Protein AF-A0A162U4W1-F1 (afdb_monomer)

Organism: Phycomyces blakesleeanus (strain ATCC 8743b / DSM 1359 / FGSC 10004 / NBRC 33097 / NRRL 1555) (NCBI:txid763407)

InterPro domains:
  IPR000286 Histone deacetylase HDAC [PR01270] (54-77)
  IPR000286 Histone deacetylase HDAC [PR01270] (127-137)
  IPR023696 Ureohydrolase domain superfamily [SSF52768] (9-227)
  IPR023801 Histone deacetylase domain [PF00850] (10-94)
  IPR023801 Histone deacetylase domain [PF00850] (95-190)
  IPR037138 Histone deacetylase domain superfamily [G3DSA:3.40.800.20] (1-95)
  IPR037138 Histone deacetylase domain superfamily [G3DSA:3.40.800.20] (96-230)

Structure (mmCIF, N/CA/C/O backbone):
data_AF-A0A162U4W1-F1
#
_entry.id   AF-A0A162U4W1-F1
#
loop_
_atom_site.group_PDB
_atom_site.id
_atom_site.type_symbol
_atom_site.label_atom_id
_atom_site.label_alt_id
_atom_site.label_comp_id
_atom_site.label_asym_id
_atom_site.label_entity_id
_atom_site.label_seq_id
_atom_site.pdbx_PDB_ins_code
_atom_site.Cartn_x
_atom_site.Cartn_y
_atom_site.Cartn_z
_atom_site.occupancy
_atom_site.B_iso_or_equiv
_atom_site.auth_seq_id
_atom_site.auth_comp_id
_atom_site.auth_asym_id
_atom_site.auth_atom_id
_atom_site.pdbx_PDB_model_num
ATOM 1 N N . MET A 1 1 ? 2.202 6.451 -32.299 1.00 73.25 1 MET A N 1
ATOM 2 C CA . MET A 1 1 ? 3.476 7.184 -32.136 1.00 73.25 1 MET A CA 1
ATOM 3 C C . MET A 1 1 ? 4.573 6.423 -32.852 1.00 73.25 1 MET A C 1
ATOM 5 O O . MET A 1 1 ? 4.525 5.197 -32.873 1.00 73.25 1 MET A O 1
ATOM 9 N N . THR A 1 2 ? 5.514 7.120 -33.480 1.00 84.50 2 THR A N 1
ATOM 10 C CA . THR A 1 2 ? 6.717 6.493 -34.042 1.00 84.50 2 THR A CA 1
ATOM 11 C C . THR A 1 2 ? 7.712 6.172 -32.924 1.00 84.50 2 THR A C 1
ATOM 13 O O . THR A 1 2 ? 7.628 6.734 -31.834 1.00 84.50 2 THR A O 1
ATOM 16 N N . ARG A 1 3 ? 8.680 5.284 -33.184 1.00 83.44 3 ARG A N 1
ATOM 17 C CA . ARG A 1 3 ? 9.732 4.949 -32.208 1.00 83.44 3 ARG A CA 1
ATOM 18 C C . ARG A 1 3 ? 10.519 6.181 -31.749 1.00 83.44 3 ARG A C 1
ATOM 20 O O . ARG A 1 3 ? 10.771 6.311 -30.562 1.00 83.44 3 ARG A O 1
ATOM 27 N N . ASN A 1 4 ? 10.871 7.081 -32.668 1.00 84.12 4 ASN A N 1
ATOM 28 C CA . ASN A 1 4 ? 11.640 8.281 -32.327 1.00 84.12 4 ASN A CA 1
ATOM 29 C C . ASN A 1 4 ? 10.849 9.214 -31.406 1.00 84.12 4 ASN A C 1
ATOM 31 O O . ASN A 1 4 ? 11.398 9.686 -30.425 1.00 84.12 4 ASN A O 1
ATOM 35 N N . GLN A 1 5 ? 9.543 9.377 -31.648 1.00 83.88 5 GLN A N 1
ATOM 36 C CA . GLN A 1 5 ? 8.683 10.160 -30.756 1.00 83.88 5 GLN A CA 1
ATOM 37 C C . GLN A 1 5 ? 8.644 9.585 -29.335 1.00 83.88 5 GLN A C 1
ATOM 39 O O . GLN A 1 5 ? 8.638 10.344 -28.376 1.00 83.88 5 GLN A O 1
ATOM 44 N N . LEU A 1 6 ? 8.632 8.254 -29.193 1.00 82.69 6 LEU A N 1
ATOM 45 C CA . LEU A 1 6 ? 8.671 7.613 -27.876 1.00 82.69 6 LEU A CA 1
ATOM 46 C C . LEU A 1 6 ? 10.017 7.847 -27.182 1.00 82.69 6 LEU A C 1
ATOM 48 O O . LEU A 1 6 ? 10.022 8.233 -26.023 1.00 82.69 6 LEU A O 1
ATOM 52 N N . LEU A 1 7 ? 11.136 7.700 -27.898 1.00 83.06 7 LEU A N 1
ATOM 53 C CA . LEU A 1 7 ? 12.474 7.973 -27.354 1.00 83.06 7 LEU A CA 1
ATOM 54 C C . LEU A 1 7 ? 12.644 9.443 -26.932 1.00 83.06 7 LEU A C 1
ATOM 56 O O . LEU A 1 7 ? 13.251 9.723 -25.902 1.00 83.06 7 LEU A O 1
ATOM 60 N N . ASP A 1 8 ? 12.094 10.389 -27.694 1.00 84.19 8 ASP A N 1
ATOM 61 C CA . ASP A 1 8 ? 12.126 11.813 -27.337 1.00 84.19 8 ASP A CA 1
ATOM 62 C C . ASP A 1 8 ? 11.330 12.082 -26.048 1.00 84.19 8 ASP A C 1
ATOM 64 O O . ASP A 1 8 ? 11.750 12.867 -25.195 1.00 84.19 8 ASP A O 1
ATOM 68 N N . MET A 1 9 ? 10.197 11.395 -25.871 1.00 79.12 9 MET A N 1
ATOM 69 C CA . MET A 1 9 ? 9.407 11.456 -24.639 1.00 79.12 9 MET A CA 1
ATOM 70 C C . MET A 1 9 ? 10.143 10.822 -23.452 1.00 79.12 9 MET A C 1
ATOM 72 O O . MET A 1 9 ? 10.134 11.398 -22.371 1.00 79.12 9 MET A O 1
ATOM 76 N N . GLU A 1 10 ? 10.822 9.689 -23.647 1.00 83.50 10 GLU A N 1
ATOM 77 C CA . GLU A 1 10 ? 11.641 9.052 -22.604 1.00 83.50 10 GLU A CA 1
ATOM 78 C C . GLU A 1 10 ? 12.755 9.976 -22.108 1.00 83.50 10 GLU A C 1
ATOM 80 O O . GLU A 1 10 ? 12.928 10.146 -20.907 1.00 83.50 10 GLU A O 1
ATOM 85 N N . ASN A 1 11 ? 13.470 10.632 -23.024 1.00 82.81 11 ASN A N 1
ATOM 86 C CA . ASN A 1 11 ? 14.581 11.521 -22.675 1.00 82.81 11 ASN A CA 1
ATOM 87 C C . ASN A 1 11 ? 14.142 12.842 -22.021 1.00 82.81 11 ASN A C 1
ATOM 89 O O . ASN A 1 11 ? 14.978 13.551 -21.463 1.00 82.81 11 ASN A O 1
ATOM 93 N N . SER A 1 12 ? 12.864 13.207 -22.132 1.00 80.31 12 SER A N 1
ATOM 94 C CA . SER A 1 12 ? 12.322 14.467 -21.604 1.00 80.31 12 SER A CA 1
ATOM 95 C C . SER A 1 12 ? 11.600 14.323 -20.263 1.00 80.31 12 SER A C 1
ATOM 97 O O . SER A 1 12 ? 11.212 15.338 -19.689 1.00 80.31 12 SER A O 1
ATOM 99 N N . HIS A 1 13 ? 11.437 13.100 -19.754 1.00 79.88 13 HIS A N 1
ATOM 100 C CA . HIS A 1 13 ? 10.716 12.809 -18.515 1.00 79.88 13 HIS A CA 1
ATOM 101 C C . HIS A 1 13 ? 11.607 12.058 -17.521 1.00 79.88 13 HIS A C 1
ATOM 103 O O . HIS A 1 13 ? 12.527 11.336 -17.902 1.00 79.88 13 HIS A O 1
ATOM 109 N N . ASP A 1 14 ? 11.332 12.223 -16.228 1.00 84.31 14 ASP A N 1
ATOM 110 C CA . ASP A 1 14 ? 12.143 11.614 -15.177 1.00 84.31 14 ASP A CA 1
ATOM 111 C C . ASP A 1 14 ? 11.829 10.118 -15.027 1.00 84.31 14 ASP A C 1
ATOM 113 O O . ASP A 1 14 ? 10.747 9.725 -14.582 1.00 84.31 14 ASP A O 1
ATOM 117 N N . SER A 1 15 ? 12.805 9.278 -15.377 1.00 87.00 15 SER A N 1
ATOM 118 C CA . SER A 1 15 ? 12.789 7.839 -15.098 1.00 87.00 15 SER A CA 1
ATOM 119 C C . SER A 1 15 ? 11.570 7.115 -15.692 1.00 87.00 15 SER A C 1
ATOM 121 O O . SER A 1 15 ? 10.839 6.409 -14.996 1.00 87.00 15 SER A O 1
ATOM 123 N N . ILE A 1 16 ? 11.338 7.276 -17.000 1.00 89.88 16 ILE A N 1
ATOM 124 C CA . ILE A 1 16 ? 10.264 6.599 -17.740 1.00 89.88 16 ILE A CA 1
ATOM 125 C C . ILE A 1 16 ? 10.801 5.814 -18.942 1.00 89.88 16 ILE A C 1
ATOM 127 O O . ILE A 1 16 ? 11.815 6.169 -19.534 1.00 89.88 16 ILE A O 1
ATOM 131 N N . TYR A 1 17 ? 10.083 4.760 -19.328 1.00 87.81 17 TYR A N 1
ATOM 132 C CA . TYR A 1 17 ? 10.240 4.109 -20.628 1.00 87.81 17 TYR A CA 1
ATOM 133 C C . TYR A 1 17 ? 8.859 3.911 -21.264 1.00 87.81 17 TYR A C 1
ATOM 135 O O . TYR A 1 17 ? 7.867 3.688 -20.562 1.00 87.81 17 TYR A O 1
ATOM 143 N N . LEU A 1 18 ? 8.775 3.983 -22.589 1.00 89.88 18 LEU A N 1
ATOM 144 C CA . LEU A 1 18 ? 7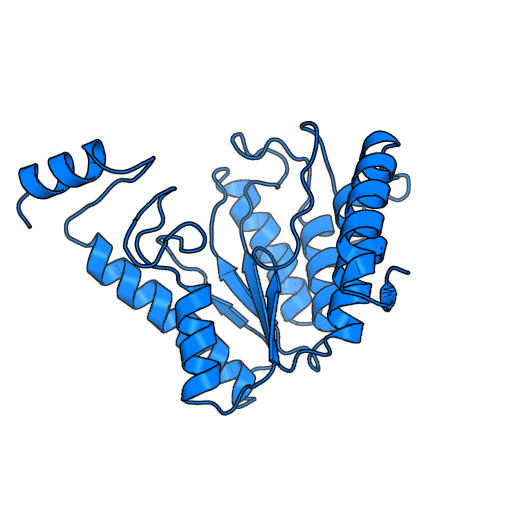.535 3.929 -23.352 1.00 89.88 18 LEU A CA 1
ATOM 145 C C . LEU A 1 18 ? 7.661 2.956 -24.531 1.00 89.88 18 LEU A C 1
ATOM 147 O O . LEU A 1 18 ? 8.668 2.866 -25.225 1.00 89.88 18 LEU A O 1
ATOM 151 N N . ASN A 1 19 ? 6.583 2.233 -24.817 1.00 90.12 19 ASN A N 1
ATOM 152 C CA . ASN A 1 19 ? 6.462 1.415 -26.016 1.00 90.12 19 ASN A CA 1
ATOM 153 C C . ASN A 1 19 ? 5.084 1.609 -26.666 1.00 90.12 19 ASN A C 1
ATOM 155 O O . ASN A 1 19 ? 4.213 2.297 -26.131 1.00 90.12 19 ASN A O 1
ATOM 159 N N . GLY A 1 20 ? 4.878 0.994 -27.835 1.00 91.50 20 GLY A N 1
ATOM 160 C CA . GLY A 1 20 ? 3.643 1.142 -28.614 1.00 91.50 20 GLY A CA 1
ATOM 161 C C . GLY A 1 20 ? 2.358 0.729 -27.883 1.00 91.50 20 GLY A C 1
ATOM 162 O O . GLY A 1 20 ? 1.286 1.183 -28.273 1.00 91.50 20 GLY A O 1
ATOM 163 N N . HIS A 1 21 ? 2.464 -0.071 -26.820 1.00 93.81 21 HIS A N 1
ATOM 164 C CA . HIS A 1 21 ? 1.346 -0.552 -26.007 1.00 93.81 21 HIS A CA 1
ATOM 165 C C . HIS A 1 21 ? 1.214 0.161 -24.660 1.00 93.81 21 HIS A C 1
ATOM 167 O O . HIS A 1 21 ? 0.236 -0.082 -23.962 1.00 93.81 21 HIS A O 1
ATOM 173 N N . THR A 1 22 ? 2.142 1.048 -24.275 1.00 93.38 22 THR A N 1
ATOM 174 C CA . THR A 1 22 ? 2.135 1.661 -22.935 1.00 93.38 22 THR A CA 1
ATOM 175 C C . THR A 1 22 ? 0.799 2.325 -22.607 1.00 93.38 22 THR A C 1
ATOM 177 O O . THR A 1 22 ? 0.255 2.073 -21.539 1.00 93.38 22 THR A O 1
ATOM 180 N N . TYR A 1 23 ? 0.233 3.101 -23.537 1.00 92.75 23 TYR A N 1
ATOM 181 C CA . TYR A 1 23 ? -1.069 3.745 -23.337 1.00 92.75 23 TYR A CA 1
ATOM 182 C C . TYR A 1 23 ? -2.195 2.728 -23.101 1.00 92.75 23 TYR A C 1
ATOM 184 O O . TYR A 1 23 ? -2.973 2.866 -22.162 1.00 92.75 23 TYR A O 1
ATOM 192 N N . GLU A 1 24 ? -2.265 1.686 -23.929 1.00 96.31 24 GLU A N 1
ATOM 193 C CA . GLU A 1 24 ? -3.286 0.645 -23.809 1.00 96.31 24 GLU A CA 1
ATOM 194 C C . GLU A 1 24 ? -3.141 -0.128 -22.485 1.00 96.31 24 GLU A C 1
ATOM 196 O O . GLU A 1 24 ? -4.119 -0.306 -21.759 1.00 96.31 24 GLU A O 1
ATOM 201 N N . CYS A 1 25 ? -1.915 -0.507 -22.114 1.00 97.12 25 CYS A N 1
ATOM 202 C CA . CYS A 1 25 ? -1.614 -1.127 -20.825 1.00 97.12 25 CYS A CA 1
ATOM 203 C C . CYS A 1 25 ? -2.014 -0.232 -19.642 1.00 97.12 25 CYS A C 1
ATOM 205 O O . CYS A 1 25 ? -2.607 -0.734 -18.690 1.00 97.12 25 CYS A O 1
ATOM 207 N N . SER A 1 26 ? -1.752 1.079 -19.702 1.00 96.44 26 SER A N 1
ATOM 208 C CA . SER A 1 26 ? -2.200 2.036 -18.679 1.00 96.44 26 SER A CA 1
ATOM 209 C C . SER A 1 26 ? -3.722 2.057 -18.548 1.00 96.44 26 SER A C 1
ATOM 211 O O . SER A 1 26 ? -4.238 2.032 -17.432 1.00 96.44 26 SER A O 1
ATOM 213 N N . MET A 1 27 ? -4.458 2.027 -19.663 1.00 97.50 27 MET A N 1
ATOM 214 C CA . MET A 1 27 ? -5.923 1.969 -19.630 1.00 97.50 27 MET A CA 1
ATOM 215 C C . MET A 1 27 ? -6.437 0.676 -18.980 1.00 97.50 27 MET A C 1
ATOM 217 O O . MET A 1 27 ? -7.367 0.733 -18.172 1.00 97.50 27 MET A O 1
ATOM 221 N N . TYR A 1 28 ? -5.822 -0.479 -19.266 1.00 98.31 28 TYR A N 1
ATOM 222 C CA . TYR A 1 28 ? -6.167 -1.736 -18.589 1.00 98.31 28 TYR A CA 1
ATOM 223 C C . TYR A 1 28 ? -5.814 -1.715 -17.098 1.00 98.31 28 TYR A C 1
ATOM 225 O O . TYR A 1 28 ? -6.601 -2.210 -16.288 1.00 98.31 28 TYR A O 1
ATOM 233 N N . ALA A 1 29 ? -4.676 -1.128 -16.71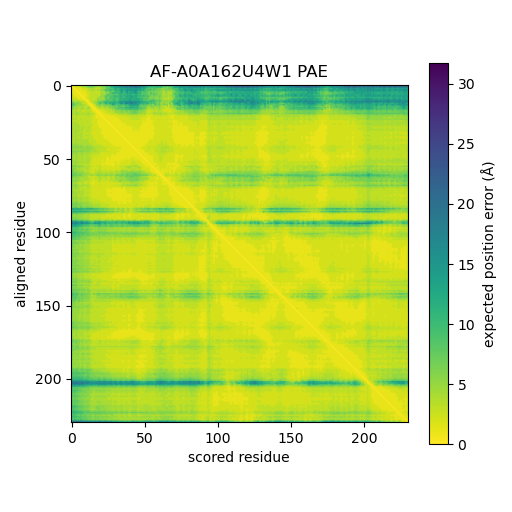7 1.00 98.38 29 ALA A N 1
ATOM 234 C CA . ALA A 1 29 ? -4.272 -0.985 -15.320 1.00 98.38 29 ALA A CA 1
ATOM 235 C C . ALA A 1 29 ? -5.301 -0.160 -14.530 1.00 98.38 29 ALA A C 1
ATOM 237 O O . ALA A 1 29 ? -5.863 -0.650 -13.549 1.00 98.38 29 ALA A O 1
ATOM 238 N N . ILE A 1 30 ? -5.644 1.035 -15.021 1.00 98.31 30 ILE A N 1
ATOM 239 C CA . ILE A 1 30 ? -6.668 1.903 -14.420 1.00 98.31 30 ILE A CA 1
ATOM 240 C C . ILE A 1 30 ? -8.018 1.188 -14.352 1.00 98.31 30 ILE A C 1
ATOM 242 O O . ILE A 1 30 ? -8.651 1.151 -13.295 1.00 98.31 30 ILE A O 1
ATOM 246 N N . GLY A 1 31 ? -8.464 0.604 -15.469 1.00 98.50 31 GLY A N 1
ATOM 247 C CA . GLY A 1 31 ? -9.747 -0.092 -15.550 1.00 98.50 31 GLY A CA 1
ATOM 248 C C . GLY A 1 31 ? -9.851 -1.250 -14.556 1.00 98.50 31 GLY A C 1
ATOM 249 O O . GLY A 1 31 ? -10.897 -1.436 -13.938 1.00 98.50 31 GLY A O 1
ATOM 250 N N . SER A 1 32 ? -8.753 -1.976 -14.335 1.00 98.69 32 SER A N 1
ATOM 251 C CA . SER A 1 32 ? -8.687 -3.073 -13.364 1.00 98.69 32 SER A CA 1
ATOM 252 C C . SER A 1 32 ? -8.829 -2.580 -11.923 1.00 98.69 32 SER A C 1
ATOM 254 O O . SER A 1 32 ? -9.565 -3.184 -11.142 1.00 98.69 32 SER A O 1
ATOM 256 N N . VAL A 1 33 ? -8.182 -1.465 -11.563 1.00 98.69 33 VAL A N 1
ATOM 257 C CA . VAL A 1 33 ? -8.307 -0.871 -10.219 1.00 98.69 33 VAL A CA 1
ATOM 258 C C . VAL A 1 33 ? -9.709 -0.291 -10.005 1.00 98.69 33 VAL A C 1
ATOM 260 O O . VAL A 1 33 ? -10.292 -0.489 -8.937 1.00 98.69 33 VAL A O 1
ATOM 263 N N . ILE A 1 34 ? -10.295 0.353 -11.023 1.00 98.69 34 ILE A N 1
ATOM 264 C CA . ILE A 1 34 ? -11.695 0.810 -10.991 1.00 98.69 34 ILE A CA 1
ATOM 265 C C . ILE A 1 34 ? -12.640 -0.371 -10.760 1.00 98.69 34 ILE A C 1
ATOM 267 O O . ILE A 1 34 ? -13.502 -0.298 -9.884 1.00 98.69 34 ILE A O 1
ATOM 271 N N . GLU A 1 35 ? -12.480 -1.465 -11.507 1.00 98.69 35 GLU A N 1
ATOM 272 C CA . GLU A 1 35 ? -13.340 -2.640 -11.370 1.00 98.69 35 GLU A CA 1
ATOM 273 C C . GLU A 1 35 ? -13.196 -3.301 -9.995 1.00 98.69 35 GLU A C 1
ATOM 275 O O . GLU A 1 35 ? -14.205 -3.657 -9.384 1.00 98.69 35 GLU A O 1
ATOM 280 N N . ALA A 1 36 ? -11.972 -3.404 -9.470 1.00 98.69 36 ALA A N 1
ATOM 281 C CA . ALA A 1 36 ? -11.718 -3.906 -8.123 1.00 98.69 36 ALA A CA 1
ATOM 282 C C . ALA A 1 36 ? -12.425 -3.049 -7.059 1.00 98.69 36 ALA A C 1
ATOM 284 O O . ALA A 1 36 ? -13.123 -3.582 -6.193 1.00 98.69 36 ALA A O 1
ATOM 285 N N . CYS A 1 37 ? -12.320 -1.719 -7.159 1.00 98.62 37 CYS A N 1
ATOM 286 C CA . CYS A 1 37 ? -13.024 -0.802 -6.263 1.00 98.62 37 CYS A CA 1
ATOM 287 C C . CYS A 1 37 ? -14.539 -0.941 -6.381 1.00 98.62 37 CYS A C 1
ATOM 289 O O . CYS A 1 37 ? -15.225 -1.058 -5.366 1.00 98.62 37 CYS A O 1
ATOM 291 N N . ARG A 1 38 ? -15.066 -0.986 -7.607 1.00 98.50 38 ARG A N 1
ATOM 292 C CA . ARG A 1 38 ? -16.495 -1.163 -7.864 1.00 98.50 38 ARG A CA 1
ATOM 293 C C . ARG A 1 38 ? -17.014 -2.452 -7.236 1.00 98.50 38 ARG A C 1
ATOM 295 O O . ARG A 1 38 ? -18.010 -2.414 -6.520 1.00 98.50 38 ARG A O 1
ATOM 302 N N . ALA A 1 39 ? -16.314 -3.568 -7.430 1.00 98.69 39 ALA A N 1
ATOM 303 C CA . ALA A 1 39 ? -16.694 -4.860 -6.869 1.00 98.69 39 ALA A CA 1
ATOM 304 C C . ALA A 1 39 ? -16.738 -4.853 -5.332 1.00 98.69 39 ALA A 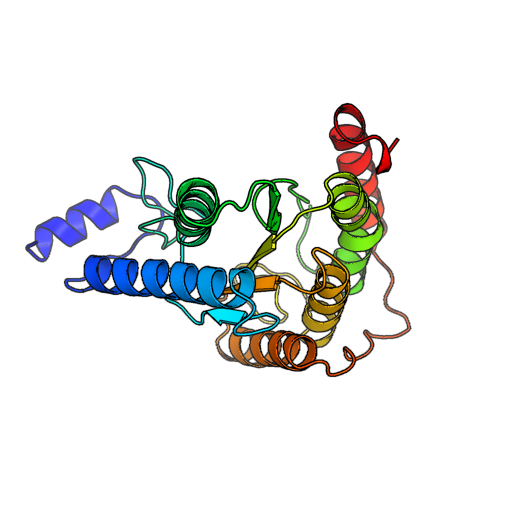C 1
ATOM 306 O O . ALA A 1 39 ? -17.650 -5.438 -4.743 1.00 98.69 39 ALA A O 1
ATOM 307 N N . VAL A 1 40 ? -15.799 -4.163 -4.679 1.00 98.56 40 VAL A N 1
ATOM 308 C CA . VAL A 1 40 ? -15.763 -4.009 -3.215 1.00 98.56 40 VAL A CA 1
ATOM 309 C C . VAL A 1 40 ? -16.858 -3.063 -2.708 1.00 98.56 40 VAL A C 1
ATOM 311 O O . VAL A 1 40 ? -17.540 -3.358 -1.722 1.00 98.56 40 VAL A O 1
ATOM 314 N N . ILE A 1 41 ? -17.070 -1.925 -3.373 1.00 98.06 41 ILE A N 1
ATOM 315 C CA . ILE A 1 41 ? -18.087 -0.937 -2.981 1.00 98.06 41 ILE A CA 1
ATOM 316 C C . ILE A 1 41 ? -19.490 -1.543 -3.085 1.00 98.06 41 ILE A C 1
ATOM 318 O O . ILE A 1 41 ? -20.252 -1.458 -2.118 1.00 98.06 41 ILE A O 1
ATOM 322 N N . GLU A 1 42 ? -19.783 -2.220 -4.199 1.00 97.56 42 GLU A N 1
ATOM 323 C CA . GLU A 1 42 ? -21.047 -2.919 -4.476 1.00 97.56 42 GLU A CA 1
ATOM 324 C C . GLU A 1 42 ? -21.231 -4.198 -3.639 1.00 97.56 42 GLU A C 1
ATOM 326 O O . GLU A 1 42 ? -22.281 -4.832 -3.702 1.00 97.56 42 GLU A O 1
ATOM 331 N N . ASN A 1 43 ? -20.242 -4.569 -2.816 1.00 97.44 43 ASN A N 1
ATOM 332 C CA . ASN A 1 43 ? -20.231 -5.772 -1.977 1.00 97.44 43 ASN A CA 1
ATOM 333 C C . ASN A 1 43 ? -20.312 -7.092 -2.770 1.00 97.44 43 ASN A C 1
ATOM 335 O O . ASN A 1 43 ? -20.777 -8.100 -2.240 1.00 97.44 43 ASN A O 1
ATOM 339 N N . ARG A 1 44 ? -19.838 -7.115 -4.023 1.00 98.50 44 ARG A N 1
ATOM 340 C CA . ARG A 1 44 ? -19.646 -8.362 -4.788 1.00 98.50 44 ARG A CA 1
ATOM 341 C C . ARG A 1 44 ? -18.504 -9.197 -4.213 1.00 98.50 44 ARG A C 1
ATOM 343 O O . ARG A 1 44 ? -18.558 -10.422 -4.244 1.00 98.50 44 ARG A O 1
ATOM 350 N N . VAL A 1 45 ? -17.488 -8.526 -3.674 1.00 98.44 45 VAL A N 1
ATOM 351 C CA . VAL A 1 45 ? -16.378 -9.116 -2.915 1.00 98.44 45 VAL A CA 1
ATOM 352 C C . VAL A 1 45 ? -16.098 -8.270 -1.673 1.00 98.44 45 VAL A C 1
ATOM 354 O O . VAL A 1 45 ? -16.479 -7.101 -1.610 1.00 98.44 45 VAL A O 1
ATOM 357 N N . LYS A 1 46 ? -15.446 -8.855 -0.662 1.00 98.25 46 LYS A N 1
ATOM 358 C CA . LYS A 1 46 ? -15.100 -8.144 0.582 1.00 98.25 46 LYS A CA 1
ATOM 359 C C . LYS A 1 46 ? -13.960 -7.146 0.371 1.00 98.25 46 LYS A C 1
ATOM 361 O O . LYS A 1 46 ? -14.010 -6.037 0.891 1.00 98.25 46 LYS A O 1
ATOM 366 N N . ASN A 1 47 ? -12.952 -7.570 -0.380 1.00 98.69 47 ASN A N 1
ATOM 367 C CA . ASN A 1 47 ? -11.713 -6.868 -0.681 1.00 98.69 47 ASN A CA 1
ATOM 368 C C . ASN A 1 47 ? -11.155 -7.392 -2.019 1.00 98.69 47 ASN A C 1
ATOM 370 O O . ASN A 1 47 ? -11.696 -8.351 -2.580 1.00 98.69 47 ASN A O 1
ATOM 374 N N . ALA A 1 48 ? -10.127 -6.740 -2.561 1.00 98.56 48 ALA A N 1
ATOM 375 C CA . ALA A 1 48 ? -9.539 -7.113 -3.847 1.00 98.56 48 ALA A CA 1
ATOM 376 C C . ALA A 1 48 ? -8.065 -6.699 -3.963 1.00 98.56 48 ALA A C 1
ATOM 378 O O . ALA A 1 48 ? -7.615 -5.772 -3.293 1.00 98.56 48 ALA A O 1
ATOM 379 N N . PHE A 1 49 ? -7.335 -7.348 -4.871 1.00 98.62 49 PHE A N 1
ATOM 380 C CA . PHE A 1 49 ? -5.978 -6.961 -5.252 1.00 98.62 49 PHE A CA 1
ATOM 381 C C . PHE A 1 49 ? -5.851 -6.990 -6.781 1.00 98.62 49 PHE A C 1
ATOM 383 O O . PHE A 1 49 ? -5.939 -8.047 -7.406 1.00 98.62 49 PHE A O 1
ATOM 390 N N . ALA A 1 50 ? -5.669 -5.817 -7.383 1.00 98.44 50 ALA A N 1
ATOM 391 C CA . ALA A 1 50 ? -5.380 -5.644 -8.796 1.00 98.44 50 ALA A CA 1
ATOM 392 C C . ALA A 1 50 ? -3.863 -5.745 -9.047 1.00 98.44 50 ALA A C 1
ATOM 394 O O . ALA A 1 50 ? -3.091 -4.864 -8.665 1.00 98.44 50 ALA A O 1
ATOM 395 N N . ILE A 1 51 ? -3.444 -6.824 -9.709 1.00 97.81 51 ILE A N 1
ATOM 396 C CA . ILE A 1 51 ? -2.056 -7.049 -10.131 1.00 97.81 51 ILE A CA 1
ATOM 397 C C . ILE A 1 51 ? -1.866 -6.373 -11.491 1.00 97.81 51 ILE A C 1
ATOM 399 O O . ILE A 1 51 ? -2.175 -6.953 -12.532 1.00 97.81 51 ILE A O 1
ATOM 403 N N . VAL A 1 52 ? -1.431 -5.114 -11.477 1.00 97.75 52 VAL A N 1
ATOM 404 C CA . VAL A 1 52 ? -1.401 -4.241 -12.658 1.00 97.75 52 VAL A CA 1
ATOM 405 C C . VAL A 1 52 ? 0.003 -3.733 -12.959 1.00 97.75 52 VAL A C 1
ATOM 407 O O . VAL A 1 52 ? 0.835 -3.602 -12.069 1.00 97.75 52 VAL A O 1
ATOM 410 N N . ARG A 1 53 ? 0.254 -3.443 -14.239 1.00 96.56 53 ARG A N 1
ATOM 411 C CA . ARG A 1 53 ? 1.382 -2.642 -14.732 1.00 96.56 53 ARG A CA 1
ATOM 412 C C . ARG A 1 53 ? 0.909 -1.852 -15.962 1.00 96.56 53 ARG A C 1
ATOM 414 O O . ARG A 1 53 ? 0.118 -2.405 -16.731 1.00 96.56 53 ARG A O 1
ATOM 421 N N . PRO A 1 54 ? 1.408 -0.628 -16.211 1.00 96.50 54 PRO A N 1
ATOM 422 C CA . PRO A 1 54 ? 2.412 0.113 -15.432 1.00 96.50 54 PRO A CA 1
ATOM 423 C C . PRO A 1 54 ? 1.898 0.612 -14.061 1.00 96.50 54 PRO A C 1
ATOM 425 O O . PRO A 1 54 ? 0.679 0.647 -13.860 1.00 96.50 54 PRO A O 1
ATOM 428 N N . PRO A 1 55 ? 2.807 0.973 -13.128 1.00 96.81 55 PRO A N 1
ATOM 429 C CA . PRO A 1 55 ? 2.439 1.641 -11.876 1.00 96.81 55 PRO A CA 1
ATOM 430 C C . PRO A 1 55 ? 1.862 3.041 -12.151 1.00 96.81 55 PRO A C 1
ATOM 432 O O . PRO A 1 55 ? 1.853 3.509 -13.297 1.00 96.81 55 PRO A O 1
ATOM 435 N N . GLY A 1 56 ? 1.351 3.701 -11.114 1.00 95.38 56 GLY A N 1
ATOM 436 C CA . GLY A 1 56 ? 0.668 4.984 -11.239 1.00 95.38 56 GLY A CA 1
ATOM 437 C C . GLY A 1 56 ? 0.980 6.040 -10.182 1.00 95.38 56 GLY A C 1
ATOM 438 O O . GLY A 1 56 ? 0.792 7.218 -10.481 1.00 95.38 56 GLY A O 1
ATOM 439 N N . HIS A 1 57 ? 1.444 5.688 -8.982 1.00 93.25 57 HIS A N 1
ATOM 440 C CA . HIS A 1 57 ? 1.449 6.629 -7.848 1.00 93.25 57 HIS A CA 1
ATOM 441 C C . HIS A 1 57 ? 2.321 7.893 -8.014 1.00 93.25 57 HIS A C 1
ATOM 443 O O . HIS A 1 57 ? 2.034 8.902 -7.374 1.00 93.25 57 HIS A O 1
ATOM 449 N N . HIS A 1 58 ? 3.310 7.888 -8.914 1.00 92.00 58 HIS A N 1
ATOM 450 C CA . HIS A 1 58 ? 4.145 9.059 -9.211 1.00 92.00 58 HIS A CA 1
ATOM 451 C C . HIS A 1 58 ? 3.602 9.956 -10.333 1.00 92.00 58 HIS A C 1
ATOM 453 O O . HIS A 1 58 ? 4.101 11.060 -10.519 1.00 92.00 58 HIS A O 1
ATOM 459 N N . ALA A 1 59 ? 2.612 9.501 -11.107 1.00 91.25 59 ALA A N 1
ATOM 460 C CA . ALA A 1 59 ? 2.080 10.295 -12.210 1.00 91.25 59 ALA A CA 1
ATOM 461 C C . ALA A 1 59 ? 1.275 11.494 -11.681 1.00 91.25 59 ALA A C 1
ATOM 463 O O . ALA A 1 59 ? 0.358 11.336 -10.865 1.00 91.25 59 ALA A O 1
ATOM 464 N N . GLU A 1 60 ? 1.591 12.679 -12.197 1.00 90.50 60 GLU A N 1
ATOM 465 C CA . GLU A 1 60 ? 0.876 13.927 -11.939 1.00 90.50 60 GLU A CA 1
ATOM 466 C C . GLU A 1 60 ? -0.128 14.234 -13.063 1.00 90.50 60 GLU A C 1
ATOM 468 O O . GLU A 1 60 ? -0.214 13.529 -14.067 1.00 90.50 60 GLU A O 1
ATOM 473 N N . THR A 1 61 ? -0.897 15.316 -12.915 1.00 89.06 61 THR A N 1
ATOM 474 C CA . THR A 1 61 ? -1.912 15.735 -13.899 1.00 89.06 61 THR A CA 1
ATOM 475 C C . THR A 1 61 ? -1.335 15.965 -15.299 1.00 89.06 61 THR A C 1
ATOM 477 O O . THR A 1 61 ? -2.009 15.675 -16.285 1.00 89.06 61 THR A O 1
ATOM 480 N N . GLU A 1 62 ? -0.106 16.484 -15.388 1.00 88.31 62 GLU A N 1
ATOM 481 C CA . GLU A 1 62 ? 0.547 16.851 -16.655 1.00 88.31 62 GLU A CA 1
ATOM 482 C C . GLU A 1 62 ? 1.950 16.239 -16.821 1.00 88.31 62 GLU A C 1
ATOM 484 O O . GLU A 1 62 ? 2.607 16.497 -17.827 1.00 88.31 62 GLU A O 1
ATOM 489 N N . HIS A 1 63 ? 2.402 15.401 -15.878 1.00 88.12 63 HIS A N 1
ATOM 490 C CA . HIS A 1 63 ? 3.746 14.815 -15.898 1.00 88.12 63 HIS A CA 1
ATOM 491 C C . HIS A 1 63 ? 3.724 13.316 -15.604 1.00 88.12 63 HIS A C 1
ATOM 493 O O . HIS A 1 63 ? 3.157 12.860 -14.611 1.00 88.12 63 HIS A O 1
ATOM 499 N N . ALA A 1 64 ? 4.397 12.555 -16.465 1.00 89.50 64 ALA A N 1
ATOM 500 C CA . ALA A 1 64 ? 4.702 11.149 -16.248 1.00 89.50 64 ALA A CA 1
ATOM 501 C C . ALA A 1 64 ? 6.127 11.013 -15.684 1.00 89.50 64 ALA A C 1
ATOM 503 O O . ALA A 1 64 ? 7.048 11.649 -16.195 1.00 89.50 64 ALA A O 1
ATOM 504 N N . MET A 1 65 ? 6.316 10.202 -14.643 1.00 91.44 65 MET A N 1
ATOM 505 C CA . MET A 1 65 ? 7.620 10.012 -13.993 1.00 91.44 65 MET A CA 1
ATOM 506 C C . MET A 1 65 ? 7.665 8.720 -13.174 1.00 91.44 65 MET A C 1
ATOM 508 O O . MET A 1 65 ? 6.620 8.158 -12.846 1.00 91.44 65 MET A O 1
ATOM 512 N N . GLY A 1 66 ? 8.865 8.227 -12.851 1.00 89.88 66 GLY A N 1
ATOM 513 C CA . GLY A 1 66 ? 9.044 7.057 -11.977 1.00 89.88 66 GLY A CA 1
ATOM 514 C C . GLY A 1 66 ? 8.288 5.824 -12.483 1.00 89.88 66 GLY A C 1
ATOM 515 O O . GLY A 1 66 ? 7.539 5.189 -11.745 1.00 89.88 66 GLY A O 1
ATOM 516 N N . PHE A 1 67 ? 8.396 5.541 -13.782 1.00 92.38 67 PHE A N 1
ATOM 517 C CA . PHE A 1 67 ? 7.667 4.482 -14.497 1.00 92.38 67 PHE A CA 1
ATOM 518 C C . PHE A 1 67 ? 6.132 4.634 -14.547 1.00 92.38 67 PHE A C 1
ATOM 520 O O . PHE A 1 67 ? 5.459 3.783 -15.136 1.00 92.38 67 PHE A O 1
ATOM 527 N N . CYS A 1 68 ? 5.574 5.706 -13.980 1.00 93.81 68 CYS A N 1
ATOM 528 C CA . CYS A 1 68 ? 4.141 5.965 -13.908 1.00 93.81 68 CYS A CA 1
ATOM 529 C C . CYS A 1 68 ? 3.699 6.899 -15.037 1.00 93.81 68 CYS A C 1
ATOM 531 O O . CYS A 1 68 ? 4.180 8.024 -15.156 1.00 93.81 68 CYS A O 1
ATOM 533 N N . VAL A 1 69 ? 2.741 6.445 -15.850 1.00 91.69 69 VAL A N 1
ATOM 534 C CA . VAL A 1 69 ? 2.177 7.241 -16.962 1.00 91.69 69 VAL A CA 1
ATOM 535 C C . VAL A 1 69 ? 0.850 7.883 -16.581 1.00 91.69 69 VAL A C 1
ATOM 537 O O . VAL A 1 69 ? 0.554 9.000 -16.987 1.00 91.69 69 VAL A O 1
ATOM 540 N N . MET A 1 70 ? 0.035 7.168 -15.810 1.00 94.56 70 MET A N 1
ATOM 541 C CA . MET A 1 70 ? -1.254 7.637 -15.322 1.00 94.56 70 MET A CA 1
ATOM 542 C C . MET A 1 70 ? -1.467 7.121 -13.907 1.00 94.56 70 MET A C 1
ATOM 544 O O . MET A 1 70 ? -1.101 5.988 -13.597 1.00 94.56 70 MET A O 1
ATOM 548 N N . ASN A 1 71 ? -2.093 7.931 -13.058 1.00 96.50 71 ASN A N 1
ATOM 549 C CA . ASN A 1 71 ? -2.239 7.598 -11.650 1.00 96.50 71 ASN A CA 1
ATOM 550 C C . ASN A 1 71 ? -3.442 6.678 -11.397 1.00 96.50 71 ASN A C 1
ATOM 552 O O . ASN A 1 71 ? -4.569 7.139 -11.204 1.00 96.50 71 ASN A O 1
ATOM 556 N N . ASN A 1 72 ? -3.184 5.367 -11.409 1.00 97.75 72 ASN A N 1
ATOM 557 C CA . ASN A 1 72 ? -4.177 4.305 -11.226 1.00 97.75 72 ASN A CA 1
ATOM 558 C C . ASN A 1 72 ? -5.078 4.553 -10.003 1.00 97.75 72 ASN A C 1
ATOM 560 O O . ASN A 1 72 ? -6.306 4.575 -10.118 1.00 97.75 72 ASN A O 1
ATOM 564 N N . VAL A 1 73 ? -4.464 4.772 -8.836 1.00 97.44 73 VAL A N 1
ATOM 565 C CA . VAL A 1 73 ? -5.158 4.923 -7.550 1.00 97.44 73 VAL A CA 1
ATOM 566 C C . VAL A 1 73 ? -5.919 6.246 -7.468 1.00 97.44 73 VAL A C 1
ATOM 568 O O . VAL A 1 73 ? -7.074 6.256 -7.030 1.00 97.44 73 VAL A O 1
ATOM 571 N N . ALA A 1 74 ? -5.340 7.358 -7.932 1.00 96.56 74 ALA A N 1
ATOM 572 C CA . ALA A 1 74 ? -6.018 8.654 -7.923 1.00 96.56 74 ALA A CA 1
ATOM 573 C C . ALA A 1 74 ? -7.230 8.674 -8.869 1.00 96.56 74 ALA A C 1
ATOM 575 O O . ALA A 1 74 ? -8.314 9.124 -8.481 1.00 96.56 74 ALA A O 1
ATOM 576 N N . ILE A 1 75 ? -7.088 8.130 -10.084 1.00 97.50 75 ILE A N 1
ATOM 577 C CA . ILE A 1 75 ? -8.185 8.035 -11.057 1.00 97.50 75 ILE A CA 1
ATOM 578 C C . ILE A 1 75 ? -9.298 7.133 -10.514 1.00 97.50 75 ILE A C 1
ATOM 580 O O . ILE A 1 75 ? -10.465 7.533 -10.524 1.00 97.50 75 ILE A O 1
ATOM 584 N N . ALA A 1 76 ? -8.958 5.956 -9.977 1.00 97.81 76 ALA A N 1
ATOM 585 C CA . ALA A 1 76 ? -9.942 5.052 -9.387 1.00 97.81 76 ALA A CA 1
ATOM 586 C C . ALA A 1 76 ? -10.662 5.687 -8.188 1.00 97.81 76 ALA A C 1
ATOM 588 O O . ALA A 1 76 ? -11.887 5.598 -8.088 1.00 97.81 76 ALA A O 1
ATOM 589 N N . THR A 1 77 ? -9.937 6.403 -7.326 1.00 97.06 77 THR A N 1
ATOM 590 C CA . THR A 1 77 ? -10.521 7.150 -6.203 1.00 97.06 77 THR A CA 1
ATOM 591 C C . THR A 1 77 ? -11.531 8.179 -6.697 1.00 97.06 77 THR A C 1
ATOM 593 O O . THR A 1 77 ? -12.676 8.198 -6.237 1.00 97.06 77 THR A O 1
ATOM 596 N N . ARG A 1 78 ? -11.156 9.001 -7.686 1.00 96.69 78 ARG A N 1
ATOM 597 C CA . ARG A 1 78 ? -12.053 10.016 -8.251 1.00 96.69 78 ARG A CA 1
ATOM 598 C C . ARG A 1 78 ? -13.282 9.389 -8.903 1.00 96.69 78 ARG A C 1
ATOM 600 O O . ARG A 1 78 ? -14.384 9.915 -8.727 1.00 96.69 78 ARG A O 1
ATOM 607 N N . TYR A 1 79 ? -13.114 8.268 -9.603 1.00 97.56 79 TYR A N 1
ATOM 608 C CA . TYR A 1 79 ? -14.221 7.507 -10.175 1.00 97.56 79 TYR A CA 1
ATOM 609 C C . TYR A 1 79 ? -15.194 7.044 -9.084 1.00 97.56 79 TYR A C 1
ATOM 611 O O . TYR A 1 79 ? -16.392 7.304 -9.185 1.00 97.56 79 TYR A O 1
ATOM 619 N N . CYS A 1 80 ? -14.693 6.443 -8.002 1.00 97.12 80 CYS A N 1
ATOM 620 C CA . CYS A 1 80 ? -15.522 5.972 -6.889 1.00 97.12 80 CYS A CA 1
ATOM 621 C C . CYS A 1 80 ? -16.302 7.107 -6.215 1.00 97.12 80 CYS A C 1
ATOM 623 O O . CYS A 1 80 ? -17.488 6.959 -5.921 1.00 97.12 80 CYS A O 1
ATOM 625 N N . MET A 1 81 ? -15.659 8.258 -6.008 1.00 96.19 81 MET A N 1
ATOM 626 C CA . MET A 1 81 ? -16.307 9.434 -5.418 1.00 96.19 81 MET A CA 1
ATOM 627 C C . MET A 1 81 ? -17.387 10.033 -6.324 1.00 96.19 81 MET A C 1
ATOM 629 O O . MET A 1 81 ? -18.381 10.554 -5.827 1.00 96.19 81 MET A O 1
ATOM 633 N N . THR A 1 82 ? -17.193 9.974 -7.643 1.00 96.88 82 THR A N 1
ATOM 634 C CA . THR A 1 82 ? -18.085 10.619 -8.620 1.00 96.88 82 THR A CA 1
ATOM 635 C C . THR A 1 82 ? -19.240 9.712 -9.042 1.00 96.88 82 THR A C 1
ATOM 637 O O . THR A 1 82 ? -20.347 10.194 -9.265 1.00 96.88 82 THR A O 1
ATOM 640 N N . HIS A 1 83 ? -18.997 8.404 -9.150 1.00 97.06 83 HIS A N 1
ATOM 641 C CA . HIS A 1 83 ? -19.930 7.457 -9.766 1.00 97.06 83 HIS A CA 1
ATOM 642 C C . HIS A 1 83 ? -20.465 6.384 -8.811 1.00 97.06 83 HIS A C 1
ATOM 644 O O . HIS A 1 83 ? -21.469 5.759 -9.137 1.00 97.06 83 HIS A O 1
ATOM 650 N N . LEU A 1 84 ? -19.835 6.169 -7.649 1.00 94.31 84 LEU A N 1
ATOM 651 C CA . LEU A 1 84 ? -20.177 5.084 -6.714 1.00 94.31 84 LEU A CA 1
ATOM 652 C C . LEU A 1 84 ? -20.518 5.588 -5.293 1.00 94.31 84 LEU A C 1
ATOM 654 O O . LEU A 1 84 ? -20.409 4.828 -4.332 1.00 94.31 84 LEU A O 1
ATOM 658 N N . ASP A 1 85 ? -20.874 6.873 -5.149 1.00 90.31 85 ASP A N 1
ATOM 659 C CA . ASP A 1 85 ? -21.273 7.555 -3.893 1.00 90.31 85 ASP A CA 1
ATOM 660 C C . ASP A 1 85 ? -20.351 7.280 -2.681 1.00 90.31 85 ASP A C 1
ATOM 662 O O . ASP A 1 85 ? -20.764 7.235 -1.521 1.00 90.31 85 ASP A O 1
ATOM 666 N N . THR A 1 86 ? -19.054 7.084 -2.932 1.00 92.69 86 THR A N 1
ATOM 667 C CA . THR A 1 86 ? -18.068 6.802 -1.881 1.00 92.69 86 THR A CA 1
ATOM 668 C C . THR A 1 86 ? -17.385 8.095 -1.454 1.00 92.69 86 THR A C 1
ATOM 670 O O . THR A 1 86 ? -16.533 8.615 -2.165 1.00 92.69 86 THR A O 1
ATOM 673 N N . 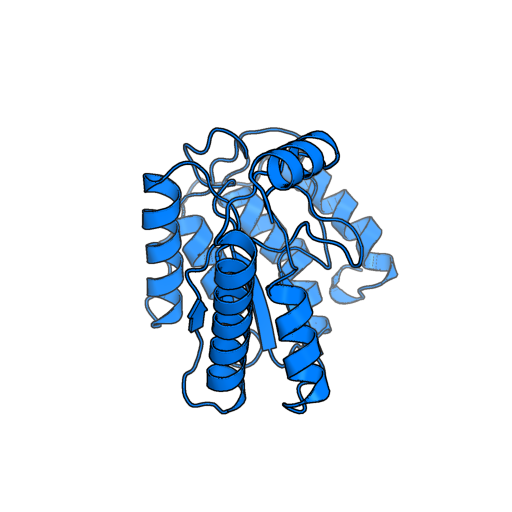LYS A 1 87 ? -17.741 8.634 -0.283 1.00 91.25 87 LYS A N 1
ATOM 674 C CA . LYS A 1 87 ? -17.324 9.993 0.124 1.00 91.25 87 LYS A CA 1
ATOM 675 C C . LYS A 1 87 ? -15.983 10.072 0.853 1.00 91.25 87 LYS A C 1
ATOM 677 O O . LYS A 1 87 ? -15.328 11.106 0.784 1.00 91.25 87 LYS A O 1
ATOM 682 N N . LYS A 1 88 ? -15.583 9.017 1.571 1.00 95.25 88 LYS A N 1
ATOM 683 C CA . LYS A 1 88 ? -14.345 8.997 2.369 1.00 95.25 88 LYS A CA 1
ATOM 684 C C . LYS A 1 88 ? -13.471 7.819 1.965 1.00 95.25 88 LYS A C 1
ATOM 686 O O . LYS A 1 88 ? -13.658 6.706 2.454 1.00 95.25 88 LYS A O 1
ATOM 691 N N . VAL A 1 89 ? -12.526 8.079 1.071 1.00 97.00 89 VAL A N 1
ATOM 692 C CA . VAL A 1 89 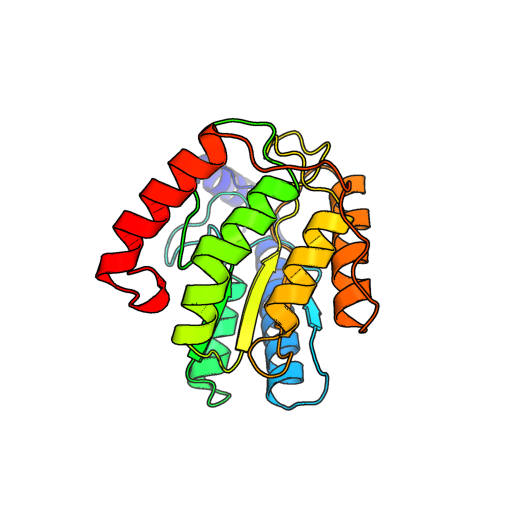? -11.531 7.101 0.626 1.00 97.00 89 VAL A CA 1
ATOM 693 C C . VAL A 1 89 ? -10.206 7.428 1.297 1.00 97.00 89 VAL A C 1
ATOM 695 O O . VAL A 1 89 ? -9.745 8.564 1.229 1.00 97.00 89 VAL A O 1
ATOM 698 N N . MET A 1 90 ? -9.615 6.448 1.972 1.00 96.88 90 MET A N 1
ATOM 699 C CA . MET A 1 90 ? -8.236 6.537 2.443 1.00 96.88 90 MET A CA 1
ATOM 700 C C . MET A 1 90 ? -7.328 5.918 1.386 1.00 96.88 90 MET A C 1
ATOM 702 O O . MET A 1 90 ? -7.582 4.794 0.963 1.00 96.88 90 MET A O 1
ATOM 706 N N . ILE A 1 91 ? -6.267 6.628 1.010 1.00 97.75 91 ILE A N 1
ATOM 707 C CA . ILE A 1 91 ? -5.173 6.082 0.206 1.00 97.75 91 ILE A CA 1
ATOM 708 C C . ILE A 1 91 ? -3.961 5.929 1.127 1.00 97.75 91 ILE A C 1
ATOM 710 O O . ILE A 1 91 ? -3.497 6.920 1.697 1.00 97.75 91 ILE A O 1
ATOM 714 N N . LEU A 1 92 ? -3.479 4.699 1.307 1.00 95.50 92 LEU A N 1
ATOM 715 C CA . LEU A 1 92 ? -2.162 4.451 1.893 1.00 95.50 92 LEU A CA 1
ATOM 716 C C . LEU A 1 92 ? -1.112 4.662 0.793 1.00 95.50 92 LEU A C 1
ATOM 718 O O . LEU A 1 92 ? -1.311 4.111 -0.286 1.00 95.50 92 LEU A O 1
ATOM 722 N N . ASP A 1 93 ? -0.045 5.419 1.097 1.00 89.31 93 ASP A N 1
ATOM 723 C CA . ASP A 1 93 ? 0.957 5.967 0.149 1.00 89.31 93 ASP A CA 1
ATOM 724 C C . ASP A 1 93 ? 0.545 7.276 -0.571 1.00 89.31 93 ASP A C 1
ATOM 726 O O . ASP A 1 93 ? 0.812 7.496 -1.747 1.00 89.31 93 ASP A O 1
ATOM 730 N N . TRP A 1 94 ? -0.164 8.172 0.129 1.00 73.88 94 TRP A N 1
ATOM 731 C CA . TRP A 1 94 ? -0.446 9.522 -0.395 1.00 73.88 94 TRP A CA 1
ATOM 732 C C . TRP A 1 94 ? -0.563 10.585 0.700 1.00 73.88 94 TRP A C 1
ATOM 734 O O . TRP A 1 94 ? -0.016 11.678 0.593 1.00 73.88 94 TRP A O 1
ATOM 744 N N . THR A 1 95 ? -1.310 10.293 1.767 1.00 69.56 95 THR A N 1
ATOM 745 C CA . THR A 1 95 ? -1.744 11.317 2.734 1.00 69.56 95 THR A CA 1
ATOM 746 C C . THR A 1 95 ? -0.727 11.614 3.832 1.00 69.56 95 THR A C 1
ATOM 748 O O . THR A 1 95 ? -0.569 12.769 4.224 1.00 69.56 95 THR A O 1
ATOM 751 N N . VAL A 1 96 ? -0.048 10.590 4.350 1.00 83.81 96 VAL A N 1
ATOM 752 C CA . VAL A 1 96 ? 0.917 10.713 5.448 1.00 83.81 96 VAL A CA 1
ATOM 753 C C . VAL A 1 96 ? 2.200 10.015 5.043 1.00 83.81 96 VAL A C 1
ATOM 755 O O . VAL A 1 96 ? 2.216 8.799 4.871 1.00 83.81 96 VAL A O 1
ATOM 758 N N . ASN A 1 97 ? 3.270 10.796 4.912 1.00 86.00 97 ASN A N 1
ATOM 759 C CA . ASN A 1 97 ? 4.591 10.276 4.601 1.00 86.00 97 ASN A CA 1
ATOM 760 C C . ASN A 1 97 ? 5.383 10.008 5.891 1.00 86.00 97 ASN A C 1
ATOM 762 O O . ASN A 1 97 ? 5.407 10.847 6.798 1.00 86.00 97 ASN A O 1
ATOM 766 N N . VAL A 1 98 ? 6.042 8.852 5.956 1.00 93.12 98 VAL A N 1
ATOM 767 C CA . VAL A 1 98 ? 6.986 8.475 7.013 1.00 93.12 98 VAL A CA 1
ATOM 768 C C . VAL A 1 98 ? 8.375 8.385 6.373 1.00 93.12 98 VAL A C 1
ATOM 770 O O . VAL A 1 98 ? 8.706 7.363 5.776 1.00 93.12 98 VAL A O 1
ATOM 773 N N . PRO A 1 99 ? 9.190 9.452 6.452 1.00 94.00 99 PRO A N 1
ATOM 774 C CA . PRO A 1 99 ? 10.463 9.503 5.747 1.00 94.00 99 PRO A CA 1
ATOM 775 C C . PRO A 1 99 ? 11.523 8.716 6.518 1.00 94.00 99 PRO A C 1
ATOM 777 O O . PRO A 1 99 ? 12.072 9.206 7.509 1.00 94.00 99 PRO A O 1
ATOM 780 N N . TRP A 1 100 ? 11.817 7.493 6.078 1.00 95.31 100 TRP A N 1
ATOM 781 C CA . TRP A 1 100 ? 12.870 6.698 6.698 1.00 95.31 100 TRP A CA 1
ATOM 782 C C . TRP A 1 100 ? 14.242 7.358 6.502 1.00 95.31 100 TRP A C 1
ATOM 784 O O . TRP A 1 100 ? 14.644 7.610 5.368 1.00 95.31 100 TRP A O 1
ATOM 794 N N . PRO A 1 101 ? 14.985 7.651 7.587 1.00 93.50 101 PRO A N 1
ATOM 795 C CA . PRO A 1 101 ? 16.249 8.383 7.500 1.00 93.50 101 PRO A CA 1
ATOM 796 C C . PRO A 1 101 ? 17.430 7.519 7.045 1.00 93.50 101 PRO A C 1
ATOM 798 O O . PRO A 1 101 ? 18.522 8.045 6.837 1.00 93.50 101 PRO A O 1
ATOM 801 N N . LYS A 1 102 ? 17.244 6.198 6.956 1.00 94.06 102 LYS A N 1
ATOM 802 C CA . LYS A 1 102 ? 18.262 5.239 6.530 1.00 94.06 102 LYS A CA 1
ATOM 803 C C . LYS A 1 102 ? 17.628 3.957 5.991 1.00 94.06 102 LYS A C 1
ATOM 805 O O . LYS A 1 102 ? 16.472 3.663 6.296 1.00 94.06 102 LYS A O 1
ATOM 810 N N . GLU A 1 103 ? 18.438 3.190 5.274 1.00 94.25 103 GLU A N 1
ATOM 811 C CA . GLU A 1 103 ? 18.173 1.804 4.886 1.00 94.25 103 GLU A CA 1
ATOM 812 C C . GLU A 1 103 ? 17.987 0.865 6.096 1.00 94.25 103 GLU A C 1
ATOM 814 O O . GLU A 1 103 ? 18.317 1.193 7.245 1.00 94.25 103 GLU A O 1
ATOM 819 N N . GLY A 1 104 ? 17.474 -0.334 5.829 1.00 95.50 104 GLY A N 1
ATOM 820 C CA . GLY A 1 104 ? 17.364 -1.417 6.803 1.00 95.50 104 GLY A CA 1
ATOM 821 C C . GLY A 1 104 ? 16.104 -1.393 7.672 1.00 95.50 104 GLY A C 1
ATOM 822 O O . GLY A 1 104 ? 16.015 -2.179 8.612 1.00 95.50 104 GLY A O 1
ATOM 823 N N . MET A 1 105 ? 15.141 -0.503 7.402 1.00 97.00 105 MET A N 1
ATOM 824 C CA . MET A 1 105 ? 13.874 -0.475 8.145 1.00 97.00 105 MET A CA 1
ATOM 825 C C . MET A 1 105 ? 13.066 -1.737 7.856 1.00 97.00 105 MET A C 1
ATOM 827 O O . MET A 1 105 ? 12.779 -2.029 6.697 1.00 97.00 105 MET A O 1
ATOM 831 N N . GLY A 1 106 ? 12.705 -2.481 8.899 1.00 97.00 106 GLY A N 1
ATOM 832 C CA . GLY A 1 106 ? 12.037 -3.769 8.766 1.00 97.00 106 GLY A CA 1
ATOM 833 C C . GLY A 1 106 ? 10.640 -3.778 9.372 1.00 97.00 106 GLY A C 1
ATOM 834 O O . GLY A 1 106 ? 10.019 -2.743 9.618 1.00 97.00 106 GLY A O 1
ATOM 835 N N . ASP A 1 107 ? 10.146 -4.986 9.628 1.00 98.06 107 ASP A N 1
ATOM 836 C CA . ASP A 1 107 ? 8.777 -5.217 10.092 1.00 98.06 107 ASP A CA 1
ATOM 837 C C . ASP A 1 107 ? 8.404 -4.392 11.331 1.00 98.06 107 ASP A C 1
ATOM 839 O O . ASP A 1 107 ? 7.336 -3.781 11.366 1.00 98.06 107 ASP A O 1
ATOM 843 N N . ALA A 1 108 ? 9.274 -4.349 12.349 1.00 98.00 108 ALA A N 1
ATOM 844 C CA . ALA A 1 108 ? 8.973 -3.639 13.589 1.00 98.00 108 ALA A CA 1
ATOM 845 C C . ALA A 1 108 ? 8.867 -2.125 13.393 1.00 98.00 108 ALA A C 1
ATOM 847 O O . ALA A 1 108 ? 8.022 -1.501 14.029 1.00 98.00 108 ALA A O 1
ATOM 848 N N . GLU A 1 109 ? 9.679 -1.527 12.521 1.00 97.94 109 GLU A N 1
ATOM 849 C CA . GLU A 1 109 ? 9.592 -0.102 12.205 1.00 97.94 109 GLU A CA 1
ATOM 850 C C . GLU A 1 109 ? 8.300 0.251 11.470 1.00 97.94 109 GLU A C 1
ATOM 852 O O . GLU A 1 109 ? 7.616 1.206 11.847 1.00 97.94 109 GLU A O 1
ATOM 857 N N . TYR A 1 110 ? 7.928 -0.540 10.464 1.00 97.94 110 TYR A N 1
ATOM 858 C CA . TYR A 1 110 ? 6.693 -0.326 9.710 1.00 97.94 110 TYR A CA 1
ATOM 859 C C . TYR A 1 110 ? 5.450 -0.545 10.579 1.00 97.94 110 TYR A C 1
ATOM 861 O O . TYR A 1 110 ? 4.537 0.282 10.568 1.00 97.94 110 TYR A O 1
ATOM 869 N N . ILE A 1 111 ? 5.429 -1.598 11.399 1.00 97.81 111 ILE A N 1
ATOM 870 C CA . ILE A 1 111 ? 4.331 -1.843 12.344 1.00 97.81 111 ILE A CA 1
ATOM 871 C C . ILE A 1 111 ? 4.251 -0.718 13.374 1.00 97.81 111 ILE A C 1
ATOM 873 O O . ILE A 1 111 ? 3.163 -0.207 13.634 1.00 97.81 111 ILE A O 1
ATOM 877 N N . TYR A 1 112 ? 5.388 -0.252 13.896 1.00 98.06 112 TYR A N 1
ATOM 878 C CA . TYR A 1 112 ? 5.410 0.877 14.821 1.00 98.06 112 TYR A CA 1
ATOM 879 C C . TYR A 1 112 ? 4.857 2.157 14.175 1.00 98.06 112 TYR A C 1
ATOM 881 O O . TYR A 1 112 ? 4.047 2.851 14.789 1.00 98.06 112 TYR A O 1
ATOM 889 N N . ALA A 1 113 ? 5.201 2.450 12.917 1.00 98.06 113 ALA A N 1
ATOM 890 C CA . ALA A 1 113 ? 4.606 3.563 12.174 1.00 98.06 113 ALA A CA 1
ATOM 891 C C . ALA A 1 113 ? 3.084 3.415 12.024 1.00 98.06 113 ALA A C 1
ATOM 893 O O . ALA A 1 113 ? 2.335 4.383 12.204 1.00 98.06 113 ALA A O 1
ATOM 894 N N . PHE A 1 114 ? 2.613 2.200 11.737 1.00 98.06 114 PHE A N 1
ATOM 895 C CA . PHE A 1 114 ? 1.189 1.915 11.627 1.00 98.06 114 PHE A CA 1
ATOM 896 C C . PHE A 1 114 ? 0.458 2.146 12.946 1.00 98.06 114 PHE A C 1
ATOM 898 O O . PHE A 1 114 ? -0.555 2.842 12.972 1.00 98.06 114 PHE A O 1
ATOM 905 N N . GLU A 1 115 ? 0.968 1.599 14.043 1.00 97.62 115 GLU A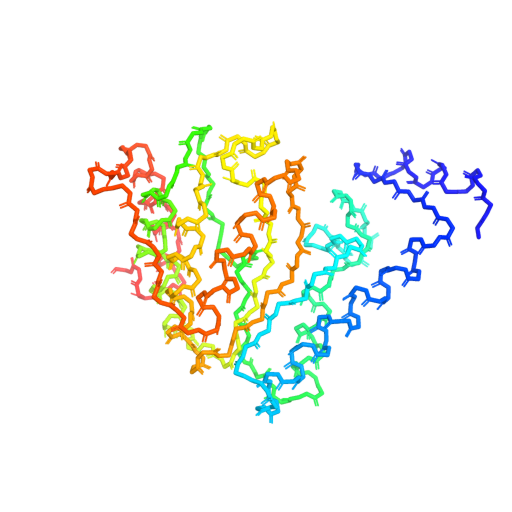 N 1
ATOM 906 C CA . GLU A 1 115 ? 0.355 1.716 15.366 1.00 97.62 115 GLU A CA 1
ATOM 907 C C . GLU A 1 115 ? 0.344 3.155 15.879 1.00 97.62 115 GLU A C 1
ATOM 909 O O . GLU A 1 115 ? -0.629 3.587 16.497 1.00 97.62 115 GLU A O 1
ATOM 914 N N . GLN A 1 116 ? 1.420 3.899 15.628 1.00 98.00 116 GLN A N 1
ATOM 915 C CA . GLN A 1 116 ? 1.635 5.207 16.237 1.00 98.00 116 GLN A CA 1
ATOM 916 C C . GLN A 1 116 ? 1.123 6.383 15.408 1.00 98.00 116 GLN A C 1
ATOM 918 O O . GLN A 1 116 ? 0.926 7.460 15.974 1.00 98.00 116 GLN A O 1
ATOM 923 N N . VAL A 1 117 ? 0.941 6.203 14.096 1.00 97.88 117 VAL A N 1
ATOM 924 C CA . VAL A 1 117 ? 0.569 7.279 13.166 1.00 97.88 117 VAL A CA 1
ATOM 925 C C . VAL A 1 117 ? -0.592 6.859 12.274 1.00 97.88 117 VAL A C 1
ATOM 927 O O . VAL A 1 117 ? -1.670 7.445 12.355 1.00 97.88 117 VAL A O 1
ATOM 930 N N . ILE A 1 118 ? -0.395 5.841 11.433 1.00 97.62 118 ILE A N 1
ATOM 931 C CA . ILE A 1 118 ? -1.320 5.556 10.325 1.00 97.62 118 ILE A CA 1
ATOM 932 C C . ILE A 1 118 ? -2.688 5.104 10.837 1.00 97.62 118 ILE A C 1
ATOM 934 O O . ILE A 1 118 ? -3.710 5.641 10.419 1.00 97.62 118 ILE A O 1
ATOM 938 N N . MET A 1 119 ? -2.733 4.144 11.762 1.00 98.12 119 MET A N 1
ATOM 939 C CA . MET A 1 119 ? -3.987 3.598 12.277 1.00 98.12 119 MET A CA 1
ATOM 940 C C . MET A 1 119 ? -4.769 4.584 13.154 1.00 98.12 119 MET A C 1
ATOM 942 O O . MET A 1 119 ? -5.988 4.640 12.981 1.00 98.12 119 MET A O 1
ATOM 946 N N . PRO A 1 120 ? -4.150 5.373 14.057 1.00 98.25 120 PRO A N 1
ATOM 947 C CA . PRO A 1 120 ? -4.850 6.454 14.752 1.00 98.25 120 PRO A CA 1
ATOM 948 C C . PRO A 1 120 ? -5.532 7.436 13.787 1.00 98.25 120 PRO A C 1
ATOM 950 O O . PRO A 1 120 ? -6.744 7.642 13.891 1.00 98.25 120 PRO A O 1
ATOM 953 N N . ILE A 1 121 ? -4.795 7.930 12.784 1.00 97.75 121 ILE A N 1
ATOM 954 C CA . ILE A 1 121 ? -5.321 8.832 11.748 1.00 97.75 121 ILE A CA 1
ATOM 955 C C . ILE A 1 121 ? -6.454 8.160 10.969 1.00 97.75 121 ILE A C 1
ATOM 957 O O . ILE A 1 121 ? -7.526 8.735 10.797 1.00 97.75 121 ILE A O 1
ATOM 961 N N . ALA A 1 122 ? -6.251 6.922 10.518 1.00 97.50 122 ALA A N 1
ATOM 962 C CA . ALA A 1 122 ? -7.236 6.193 9.730 1.00 97.50 122 ALA A CA 1
ATOM 963 C C . ALA A 1 122 ? -8.538 5.947 10.506 1.00 97.50 122 ALA A C 1
ATOM 965 O O . ALA A 1 122 ? -9.630 6.049 9.942 1.00 97.50 122 ALA A O 1
ATOM 966 N N . ARG A 1 123 ? -8.446 5.653 11.808 1.00 98.06 123 ARG A N 1
ATOM 967 C CA . ARG A 1 123 ? -9.616 5.486 12.682 1.00 98.06 123 ARG A CA 1
ATOM 968 C C . ARG A 1 123 ? -10.354 6.807 12.894 1.00 98.06 123 ARG A C 1
ATOM 970 O O . ARG A 1 123 ? -11.579 6.802 12.827 1.00 98.06 123 ARG A O 1
ATOM 977 N N . GLU A 1 124 ? -9.639 7.915 13.097 1.00 98.00 124 GLU A N 1
ATOM 978 C CA . GLU A 1 124 ? -10.237 9.257 13.201 1.00 98.00 124 GLU A CA 1
ATOM 979 C C . GLU A 1 124 ? -10.913 9.679 11.887 1.00 98.00 124 GLU A C 1
ATOM 981 O O . GLU A 1 124 ? -12.048 10.156 11.891 1.00 98.00 124 GLU A O 1
ATOM 986 N N . PHE A 1 125 ? -10.262 9.436 10.748 1.00 97.69 125 PHE A N 1
ATOM 987 C CA . PHE A 1 125 ? -10.808 9.711 9.419 1.00 97.69 125 PHE A CA 1
ATOM 988 C C . PHE A 1 125 ? -12.054 8.861 9.106 1.00 97.69 125 PHE A C 1
ATOM 990 O O . PHE A 1 125 ? -12.995 9.322 8.442 1.00 97.69 125 PHE A O 1
ATOM 997 N N . ALA A 1 126 ? -12.092 7.627 9.621 1.00 97.81 126 ALA A N 1
ATOM 998 C CA . ALA A 1 126 ? -13.168 6.655 9.444 1.00 97.81 126 ALA A CA 1
ATOM 999 C C . ALA A 1 126 ? -13.551 6.468 7.958 1.00 97.81 126 ALA A C 1
ATOM 1001 O O . ALA A 1 126 ? -14.653 6.866 7.551 1.00 97.81 126 ALA A O 1
ATOM 1002 N N . PRO A 1 127 ? -12.647 5.912 7.126 1.00 97.69 127 PRO A N 1
ATOM 1003 C CA . PRO A 1 127 ? -12.895 5.722 5.703 1.00 97.69 127 PRO A CA 1
ATOM 1004 C C . PRO A 1 127 ? -14.004 4.697 5.448 1.00 97.69 127 PRO A C 1
ATOM 1006 O O . PRO A 1 127 ? -14.194 3.747 6.209 1.00 97.69 127 PRO A O 1
ATOM 1009 N N . SER A 1 128 ? -14.706 4.871 4.329 1.00 97.50 128 SER A N 1
ATOM 1010 C CA . SER A 1 128 ? -15.652 3.891 3.779 1.00 97.50 128 SER A CA 1
ATOM 1011 C C . SER A 1 128 ? -15.007 2.940 2.764 1.00 97.50 128 SER A C 1
ATOM 1013 O O . SER A 1 128 ? -15.610 1.928 2.417 1.00 97.50 128 SER A O 1
ATOM 1015 N N . LEU A 1 129 ? -13.801 3.266 2.293 1.00 98.31 129 LEU A N 1
ATOM 1016 C CA . LEU A 1 129 ? -12.954 2.444 1.429 1.00 98.31 129 LEU A CA 1
ATOM 1017 C C . LEU A 1 129 ? -11.484 2.755 1.733 1.00 98.31 129 LEU A C 1
ATOM 1019 O O . LEU A 1 129 ? -11.129 3.925 1.895 1.00 98.31 129 LEU A O 1
ATOM 1023 N N . VAL A 1 130 ? -10.642 1.725 1.773 1.00 98.44 130 VAL A N 1
ATOM 1024 C CA . VAL A 1 130 ? -9.182 1.865 1.811 1.00 98.44 130 VAL A CA 1
ATOM 1025 C C . VAL A 1 130 ? -8.614 1.385 0.480 1.00 98.44 130 VAL A C 1
ATOM 1027 O O . VAL A 1 130 ? -8.901 0.265 0.060 1.00 98.44 130 VAL A O 1
ATOM 1030 N N . ILE A 1 131 ? -7.806 2.218 -0.168 1.00 98.44 131 ILE A N 1
ATOM 1031 C CA . ILE A 1 131 ? -7.007 1.842 -1.333 1.00 98.44 131 ILE A CA 1
ATOM 1032 C C . ILE A 1 131 ? -5.534 1.886 -0.927 1.00 98.44 131 ILE A C 1
ATOM 1034 O O . ILE A 1 131 ? -5.090 2.830 -0.277 1.00 98.44 131 ILE A O 1
ATOM 1038 N N . VAL A 1 132 ? -4.786 0.847 -1.270 1.00 98.31 132 VAL A N 1
ATOM 1039 C CA . VAL A 1 132 ? -3.351 0.746 -1.004 1.00 98.31 132 VAL A CA 1
ATOM 1040 C C . VAL A 1 132 ? -2.621 0.792 -2.335 1.00 98.31 132 VAL A C 1
ATOM 1042 O O . VAL A 1 132 ? -2.820 -0.104 -3.162 1.00 98.31 132 VAL A O 1
ATOM 1045 N N . SER A 1 133 ? -1.772 1.801 -2.524 1.00 97.56 133 SER A N 1
ATOM 1046 C CA . SER A 1 133 ? -0.749 1.777 -3.572 1.00 97.56 133 SER A CA 1
ATOM 1047 C C . SER A 1 133 ? 0.323 0.781 -3.111 1.00 97.56 133 SER A C 1
ATOM 1049 O O . SER A 1 133 ? 1.150 1.066 -2.249 1.00 97.56 133 SER A O 1
ATOM 1051 N N . ALA A 1 134 ? 0.205 -0.466 -3.560 1.00 96.69 134 ALA A N 1
ATOM 1052 C CA . ALA A 1 134 ? 0.931 -1.608 -3.019 1.00 96.69 134 ALA A CA 1
ATOM 1053 C C . ALA A 1 134 ? 2.268 -1.796 -3.749 1.00 96.69 134 ALA A C 1
ATOM 1055 O O . ALA A 1 134 ? 2.395 -2.650 -4.628 1.00 96.69 134 ALA A O 1
ATOM 1056 N N . GLY A 1 135 ? 3.255 -0.977 -3.382 1.00 95.88 135 GLY A N 1
ATOM 1057 C CA . GLY A 1 135 ? 4.656 -1.168 -3.757 1.00 95.88 135 GLY A CA 1
ATOM 1058 C C . GLY A 1 135 ? 5.362 -2.185 -2.854 1.00 95.88 135 GLY A C 1
ATOM 1059 O O . GLY A 1 135 ? 5.159 -2.206 -1.637 1.00 95.88 135 GLY A O 1
ATOM 1060 N N . PHE A 1 136 ? 6.204 -3.032 -3.449 1.00 97.38 136 PHE A N 1
ATOM 1061 C CA . PHE A 1 136 ? 7.013 -4.028 -2.728 1.00 97.38 136 PHE A CA 1
ATOM 1062 C C . PHE A 1 136 ? 8.519 -3.766 -2.817 1.00 97.38 136 PHE A C 1
ATOM 1064 O O . PHE A 1 136 ? 9.320 -4.677 -2.633 1.00 97.38 136 PHE A O 1
ATOM 1071 N N . ASP A 1 137 ? 8.919 -2.531 -3.097 1.00 95.25 137 ASP A N 1
ATOM 1072 C CA . ASP A 1 137 ? 10.320 -2.097 -3.090 1.00 95.25 137 ASP A CA 1
ATOM 1073 C C . ASP A 1 137 ? 10.884 -1.906 -1.675 1.00 95.25 137 ASP A C 1
ATOM 1075 O O . ASP A 1 137 ? 12.091 -1.994 -1.481 1.00 95.25 137 ASP A O 1
ATOM 1079 N N . ALA A 1 138 ? 10.034 -1.752 -0.656 1.00 96.75 138 ALA A N 1
ATOM 1080 C CA . ALA A 1 138 ? 10.458 -1.834 0.743 1.00 96.75 138 ALA A CA 1
ATOM 1081 C C . ALA A 1 138 ? 10.730 -3.277 1.233 1.00 96.75 138 ALA A C 1
ATOM 1083 O O . ALA A 1 138 ? 11.132 -3.484 2.384 1.00 96.75 138 ALA A O 1
ATOM 1084 N N . ALA A 1 139 ? 10.482 -4.288 0.397 1.00 97.38 139 ALA A N 1
ATOM 1085 C CA . ALA A 1 139 ? 10.655 -5.678 0.779 1.00 97.38 139 ALA A CA 1
ATOM 1086 C C . ALA A 1 139 ? 12.136 -6.067 0.894 1.00 97.38 139 ALA A C 1
ATOM 1088 O O . ALA A 1 139 ? 12.979 -5.615 0.118 1.00 97.38 139 ALA A O 1
ATOM 1089 N N . HIS A 1 140 ? 12.427 -7.005 1.796 1.00 96.00 140 HIS A N 1
ATOM 1090 C CA . HIS A 1 140 ? 13.747 -7.618 1.907 1.00 96.00 140 HIS A CA 1
ATOM 1091 C C . HIS A 1 140 ? 14.251 -8.114 0.541 1.00 96.00 140 HIS A C 1
ATOM 1093 O O . HIS A 1 140 ? 13.551 -8.843 -0.173 1.00 96.00 140 HIS A O 1
ATOM 1099 N N . GLY A 1 141 ? 15.484 -7.742 0.197 1.00 93.62 141 GLY A N 1
ATOM 1100 C CA . GLY A 1 141 ? 16.146 -8.132 -1.048 1.00 93.62 141 GLY A CA 1
ATOM 1101 C C . GLY A 1 141 ? 15.829 -7.250 -2.258 1.00 93.62 141 GLY A C 1
ATOM 1102 O O . GLY A 1 141 ? 16.358 -7.517 -3.342 1.00 93.62 141 GLY A O 1
ATOM 1103 N N . ASP A 1 142 ? 14.996 -6.219 -2.116 1.00 95.56 142 ASP A N 1
ATOM 1104 C CA . ASP A 1 142 ? 14.862 -5.186 -3.139 1.00 95.56 142 ASP A CA 1
ATOM 1105 C C . ASP A 1 142 ? 16.062 -4.227 -3.116 1.00 95.56 142 ASP A C 1
ATOM 1107 O O . ASP A 1 142 ? 16.528 -3.799 -2.062 1.00 95.56 142 ASP A O 1
ATOM 1111 N N . HIS A 1 143 ? 16.591 -3.903 -4.293 1.00 91.31 143 HIS A N 1
ATOM 1112 C CA . HIS A 1 143 ? 17.820 -3.118 -4.424 1.00 91.31 143 HIS A CA 1
ATOM 1113 C C . HIS A 1 143 ? 17.573 -1.606 -4.492 1.00 91.31 143 HIS A C 1
ATOM 1115 O O . HIS A 1 143 ? 1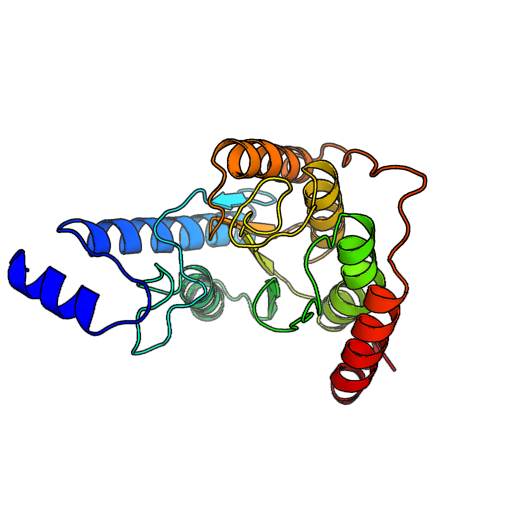8.531 -0.843 -4.360 1.00 91.31 143 HIS A O 1
ATOM 1121 N N . ILE A 1 144 ? 16.323 -1.177 -4.707 1.00 90.50 144 ILE A N 1
ATOM 1122 C CA . ILE A 1 144 ? 15.949 0.236 -4.798 1.00 90.50 144 ILE A CA 1
ATOM 1123 C C . ILE A 1 144 ? 15.501 0.751 -3.433 1.00 90.50 144 ILE A C 1
ATOM 1125 O O . ILE A 1 144 ? 16.041 1.749 -2.965 1.00 90.50 144 ILE A O 1
ATOM 1129 N N . GLY A 1 145 ? 14.547 0.078 -2.778 1.00 89.06 145 GLY A N 1
ATOM 1130 C CA . GLY A 1 145 ? 13.994 0.581 -1.514 1.00 89.06 145 GLY A CA 1
ATOM 1131 C C . GLY A 1 145 ? 14.875 0.324 -0.290 1.00 89.06 145 GLY A C 1
ATOM 1132 O O . GLY A 1 145 ? 14.739 1.038 0.704 1.00 89.06 145 GLY A O 1
ATOM 1133 N N . GLN A 1 146 ? 15.781 -0.664 -0.351 1.00 92.50 146 GLN A N 1
ATOM 1134 C CA . GLN A 1 146 ? 16.798 -0.955 0.679 1.00 92.50 146 GLN A CA 1
ATOM 1135 C C . GLN A 1 146 ? 16.227 -1.065 2.107 1.00 92.50 146 GLN A C 1
ATOM 1137 O O . GLN A 1 146 ? 16.895 -0.786 3.103 1.00 92.50 146 GLN A O 1
ATOM 1142 N N . CYS A 1 147 ? 14.961 -1.457 2.212 1.00 96.56 147 CYS A N 1
ATOM 1143 C CA . CYS A 1 147 ? 14.303 -1.804 3.461 1.00 96.56 147 CYS A CA 1
ATOM 1144 C C . CYS A 1 147 ? 14.291 -3.331 3.616 1.00 96.56 147 CYS A C 1
ATOM 1146 O O . CYS A 1 147 ? 14.697 -4.088 2.738 1.00 96.56 147 CYS A O 1
ATOM 1148 N N . GLU A 1 148 ? 13.836 -3.789 4.773 1.00 97.06 148 GLU A N 1
ATOM 1149 C CA . GLU A 1 148 ? 13.948 -5.177 5.215 1.00 97.06 148 GLU A CA 1
ATOM 1150 C C . GLU A 1 148 ? 12.574 -5.743 5.601 1.00 97.06 148 GLU A C 1
ATOM 1152 O O . GLU A 1 148 ? 12.462 -6.604 6.477 1.00 97.06 148 GLU A O 1
ATOM 1157 N N . VAL A 1 149 ? 11.502 -5.237 4.976 1.00 97.88 149 VAL A N 1
ATOM 1158 C CA . VAL A 1 149 ? 10.134 -5.685 5.264 1.00 97.88 149 VAL A CA 1
ATOM 1159 C C . VAL A 1 149 ? 9.939 -7.093 4.715 1.00 97.88 149 VAL A C 1
ATOM 1161 O O . VAL A 1 149 ? 10.189 -7.382 3.543 1.00 97.88 149 VAL A O 1
ATOM 1164 N N . THR A 1 150 ? 9.488 -7.996 5.569 1.00 97.62 150 THR A N 1
ATOM 1165 C CA . THR A 1 150 ? 9.236 -9.388 5.214 1.00 97.62 150 THR A CA 1
ATOM 1166 C C . THR A 1 150 ? 7.798 -9.573 4.722 1.00 97.62 150 THR A C 1
ATOM 1168 O O . THR A 1 150 ? 6.926 -8.740 4.996 1.00 97.62 150 THR A O 1
ATOM 1171 N N . PRO A 1 151 ? 7.483 -10.695 4.046 1.00 97.50 151 PRO A N 1
ATOM 1172 C CA . PRO A 1 151 ? 6.098 -11.039 3.720 1.00 97.50 151 PRO A CA 1
ATOM 1173 C C . PRO A 1 151 ? 5.173 -11.063 4.946 1.00 97.50 151 PRO A C 1
ATOM 1175 O O . PRO A 1 151 ? 4.018 -10.646 4.849 1.00 97.50 151 PRO A O 1
ATOM 1178 N N . ALA A 1 152 ? 5.685 -11.480 6.111 1.00 97.62 152 ALA A N 1
ATOM 1179 C CA . ALA A 1 152 ? 4.943 -11.440 7.369 1.00 97.62 152 ALA A CA 1
ATOM 1180 C C . ALA A 1 152 ? 4.634 -9.995 7.795 1.00 97.62 152 ALA A C 1
ATOM 1182 O O . ALA A 1 152 ? 3.497 -9.700 8.162 1.00 97.62 152 ALA A O 1
ATOM 1183 N N . GLY A 1 153 ? 5.594 -9.071 7.670 1.00 98.12 153 GLY A N 1
ATOM 1184 C CA . GLY A 1 153 ? 5.381 -7.640 7.917 1.00 98.12 153 GLY A CA 1
ATOM 1185 C C . GLY A 1 153 ? 4.286 -7.038 7.033 1.00 98.12 153 GLY A C 1
ATOM 1186 O O . GLY A 1 153 ? 3.366 -6.390 7.537 1.00 98.12 153 GLY A O 1
ATOM 1187 N N . TYR A 1 154 ? 4.314 -7.321 5.726 1.00 98.50 154 TYR A N 1
ATOM 1188 C CA . TYR A 1 154 ? 3.245 -6.923 4.799 1.00 98.50 154 TYR A CA 1
ATOM 1189 C C . TYR A 1 154 ? 1.882 -7.523 5.175 1.00 98.50 154 TYR A C 1
ATOM 1191 O O . TYR A 1 154 ? 0.862 -6.823 5.144 1.00 98.50 154 TYR A O 1
ATOM 1199 N N . GLY A 1 155 ? 1.853 -8.792 5.590 1.00 98.44 155 GLY A N 1
ATOM 1200 C CA . GLY A 1 155 ? 0.653 -9.450 6.104 1.00 98.44 155 GLY A CA 1
ATOM 1201 C C . GLY A 1 155 ? 0.084 -8.754 7.346 1.00 98.44 155 GLY A C 1
ATOM 1202 O O . GLY A 1 155 ? -1.115 -8.476 7.399 1.00 98.44 155 GLY A O 1
ATOM 1203 N N . GLN A 1 156 ? 0.930 -8.396 8.317 1.00 98.38 156 GLN A N 1
ATOM 1204 C CA . GLN A 1 156 ? 0.513 -7.661 9.518 1.00 98.38 156 GLN A CA 1
ATOM 1205 C C . GLN A 1 156 ? -0.081 -6.291 9.174 1.00 98.38 156 GLN A C 1
ATOM 1207 O O . GLN A 1 156 ? -1.189 -5.975 9.611 1.00 98.38 156 GLN A O 1
ATOM 1212 N N . MET A 1 157 ? 0.596 -5.500 8.333 1.00 98.50 157 MET A N 1
ATOM 1213 C CA . MET A 1 157 ? 0.080 -4.200 7.881 1.00 98.50 157 MET A CA 1
ATOM 1214 C C . MET A 1 157 ? -1.275 -4.344 7.175 1.00 98.50 157 MET A C 1
ATOM 1216 O O . MET A 1 157 ? -2.216 -3.601 7.462 1.00 98.50 157 MET A O 1
ATOM 1220 N N . THR A 1 158 ? -1.413 -5.349 6.307 1.00 98.62 158 THR A N 1
ATOM 1221 C CA . THR A 1 158 ? -2.676 -5.672 5.626 1.00 98.62 158 THR A CA 1
ATOM 1222 C C . THR A 1 158 ? -3.786 -5.988 6.624 1.00 98.62 158 THR A C 1
ATOM 1224 O O . THR A 1 158 ? -4.897 -5.465 6.512 1.00 98.62 158 THR A O 1
ATOM 1227 N N . HIS A 1 159 ? -3.483 -6.799 7.639 1.00 98.56 159 HIS A N 1
ATOM 1228 C CA . HIS A 1 159 ? -4.437 -7.175 8.674 1.00 98.56 159 HIS A CA 1
ATOM 1229 C C . HIS A 1 159 ? -4.939 -5.955 9.458 1.00 98.56 159 HIS A C 1
ATOM 1231 O O . HIS A 1 159 ? -6.144 -5.813 9.684 1.00 98.56 159 HIS A O 1
ATOM 1237 N N . MET A 1 160 ? -4.042 -5.028 9.812 1.00 98.50 160 MET A N 1
ATOM 1238 C CA . MET A 1 160 ? -4.413 -3.779 10.484 1.00 98.50 160 MET A CA 1
ATOM 1239 C C . MET A 1 160 ? -5.394 -2.958 9.635 1.00 98.50 160 MET A C 1
ATOM 1241 O O . MET A 1 160 ? -6.424 -2.513 10.152 1.00 98.50 160 MET A O 1
ATOM 1245 N N . LEU A 1 161 ? -5.135 -2.811 8.331 1.00 98.38 161 LEU A N 1
ATOM 1246 C CA . LEU A 1 161 ? -6.005 -2.068 7.410 1.00 98.38 161 LEU A CA 1
ATOM 1247 C C . LEU A 1 161 ? -7.373 -2.728 7.225 1.00 98.38 161 LEU A C 1
ATOM 1249 O O . LEU A 1 161 ? -8.377 -2.027 7.123 1.00 98.38 161 LEU A O 1
ATOM 1253 N N . MET A 1 162 ? -7.449 -4.060 7.241 1.00 98.19 162 MET A N 1
ATOM 1254 C CA . MET A 1 162 ? -8.722 -4.785 7.143 1.00 98.19 162 MET A CA 1
ATOM 1255 C C . MET A 1 162 ? -9.666 -4.537 8.328 1.00 98.19 162 MET A C 1
ATOM 1257 O O . MET A 1 162 ? -10.867 -4.785 8.209 1.00 98.19 162 MET A O 1
ATOM 1261 N N . SER A 1 163 ? -9.168 -4.001 9.448 1.00 97.94 163 SER A N 1
ATOM 1262 C CA . SER A 1 163 ? -10.022 -3.545 10.554 1.00 97.94 163 SER A CA 1
ATOM 1263 C C . SER A 1 163 ? -10.786 -2.244 10.250 1.00 97.94 163 SER A C 1
ATOM 1265 O O . SER A 1 163 ? -11.712 -1.886 10.980 1.00 97.94 163 SER A O 1
ATOM 1267 N N . LEU A 1 164 ? -10.426 -1.536 9.175 1.00 98.12 164 LEU A N 1
ATOM 1268 C CA . LEU A 1 164 ? -11.059 -0.299 8.714 1.00 98.12 164 LEU A CA 1
ATOM 1269 C C . LEU A 1 164 ? -12.124 -0.591 7.655 1.00 98.12 164 LEU A C 1
ATOM 1271 O O . LEU A 1 164 ? -12.134 -1.660 7.052 1.00 98.12 164 LEU A O 1
ATOM 1275 N N . ALA A 1 165 ? -13.016 0.373 7.406 1.00 97.50 165 ALA A N 1
ATOM 1276 C CA . ALA A 1 165 ? -13.989 0.331 6.307 1.00 97.50 165 ALA A CA 1
ATOM 1277 C C . ALA A 1 165 ? -14.798 -0.984 6.211 1.00 97.50 165 ALA A C 1
ATOM 1279 O O . ALA A 1 165 ? -15.209 -1.391 5.126 1.00 97.50 165 ALA A O 1
ATOM 1280 N N . ASN A 1 166 ? -15.005 -1.682 7.338 1.00 96.94 166 ASN A N 1
ATOM 1281 C CA . ASN A 1 166 ? -15.566 -3.036 7.368 1.00 96.94 166 ASN A CA 1
ATOM 1282 C C . ASN A 1 166 ? -14.852 -3.985 6.378 1.00 96.94 166 ASN A C 1
ATOM 1284 O O . ASN A 1 166 ? -15.502 -4.686 5.603 1.00 96.94 166 ASN A O 1
ATOM 1288 N N . GLY A 1 167 ? -13.520 -3.971 6.351 1.00 97.75 167 GLY A N 1
ATOM 1289 C CA . GLY A 1 167 ? -12.683 -4.806 5.492 1.00 97.75 167 GLY A CA 1
ATOM 1290 C C . GLY A 1 167 ? -12.710 -4.459 4.004 1.00 97.75 167 GLY A C 1
ATOM 1291 O O . GLY A 1 167 ? -12.160 -5.233 3.225 1.00 97.75 167 GLY A O 1
ATOM 1292 N N . LYS A 1 168 ? -13.318 -3.333 3.599 1.00 98.44 168 LYS A N 1
ATOM 1293 C CA . LYS A 1 168 ? -13.295 -2.838 2.214 1.00 98.44 168 LYS A CA 1
ATOM 1294 C C . LYS A 1 168 ? -11.921 -2.263 1.876 1.00 98.44 168 LYS A C 1
ATOM 1296 O O . LYS A 1 168 ? -11.699 -1.055 1.966 1.00 98.44 168 LYS A O 1
ATOM 1301 N N . VAL A 1 169 ? -11.012 -3.159 1.509 1.00 98.62 169 VAL A N 1
ATOM 1302 C CA . VAL A 1 169 ? -9.629 -2.857 1.131 1.00 98.62 169 VAL A CA 1
ATOM 1303 C C . VAL A 1 169 ? -9.410 -3.251 -0.327 1.00 98.62 169 VAL A C 1
ATOM 1305 O O . VAL A 1 169 ? -9.775 -4.353 -0.738 1.00 98.62 169 VAL A O 1
ATOM 1308 N N . VAL A 1 170 ? -8.810 -2.358 -1.106 1.00 98.75 170 VAL A N 1
ATOM 1309 C CA . VAL A 1 170 ? -8.359 -2.630 -2.473 1.00 98.75 170 VAL A CA 1
ATOM 1310 C C . VAL A 1 170 ? -6.869 -2.353 -2.555 1.00 98.75 170 VAL A C 1
ATOM 1312 O O . VAL A 1 170 ? -6.425 -1.262 -2.217 1.00 98.75 170 VAL A O 1
ATOM 1315 N N . MET A 1 171 ? -6.095 -3.325 -3.017 1.00 98.69 171 MET A N 1
ATOM 1316 C CA . MET A 1 171 ? -4.680 -3.141 -3.332 1.00 98.69 171 MET A CA 1
ATOM 1317 C C . MET A 1 171 ? -4.502 -2.972 -4.838 1.00 98.69 171 MET A C 1
ATOM 1319 O O . MET A 1 171 ? -5.131 -3.690 -5.618 1.00 98.69 171 MET A O 1
ATOM 1323 N N . ALA A 1 172 ? -3.638 -2.052 -5.245 1.00 98.50 172 ALA A N 1
ATOM 1324 C CA . ALA A 1 172 ? -3.185 -1.902 -6.623 1.00 98.50 172 ALA A CA 1
ATOM 1325 C C . ALA A 1 172 ? -1.665 -2.052 -6.641 1.00 98.50 172 ALA A C 1
ATOM 1327 O O . ALA A 1 172 ? -0.987 -1.336 -5.915 1.00 98.50 172 ALA A O 1
ATOM 1328 N N . LEU A 1 173 ? -1.139 -3.004 -7.415 1.00 98.25 173 LEU A N 1
ATOM 1329 C CA . LEU A 1 173 ? 0.309 -3.204 -7.511 1.00 98.25 173 LEU A CA 1
ATOM 1330 C C . LEU A 1 173 ? 0.983 -1.946 -8.088 1.00 98.25 173 LEU A C 1
ATOM 1332 O O . LEU A 1 173 ? 0.548 -1.441 -9.122 1.00 98.25 173 LEU A O 1
ATOM 1336 N N . GLU A 1 174 ? 2.047 -1.486 -7.430 1.00 96.94 174 GLU A N 1
ATOM 1337 C CA . GLU A 1 174 ? 2.877 -0.355 -7.866 1.00 96.94 174 GLU A CA 1
ATOM 1338 C C . GLU A 1 174 ? 4.305 -0.834 -8.204 1.00 96.94 174 GLU A C 1
ATOM 1340 O O . GLU A 1 174 ? 4.500 -1.589 -9.161 1.00 96.94 174 GLU A O 1
ATOM 1345 N N . GLY A 1 175 ? 5.303 -0.384 -7.434 1.00 93.88 175 GLY A N 1
ATOM 1346 C CA . GLY A 1 175 ? 6.712 -0.745 -7.561 1.00 93.88 175 GLY A CA 1
ATOM 1347 C C . GLY A 1 175 ? 7.097 -2.064 -6.883 1.00 93.88 175 GLY A C 1
ATOM 1348 O O . GLY A 1 175 ? 6.264 -2.846 -6.414 1.00 93.88 175 GLY A O 1
ATOM 1349 N N . GLY A 1 176 ? 8.403 -2.300 -6.824 1.00 94.69 176 GLY A N 1
ATOM 1350 C CA . GLY A 1 176 ? 9.014 -3.572 -6.458 1.00 94.69 176 GLY A CA 1
ATOM 1351 C C . GLY A 1 176 ? 9.799 -4.125 -7.639 1.00 94.69 176 GLY A C 1
ATOM 1352 O O . GLY A 1 176 ? 9.301 -4.227 -8.762 1.00 94.69 176 GLY A O 1
ATOM 1353 N N . TYR A 1 177 ? 11.055 -4.462 -7.386 1.00 95.19 177 TYR A N 1
ATOM 1354 C CA . TYR A 1 177 ? 12.068 -4.695 -8.413 1.00 95.19 177 TYR A CA 1
ATOM 1355 C C . TYR A 1 177 ? 12.881 -5.968 -8.151 1.00 95.19 177 TYR A C 1
ATOM 1357 O O . TYR A 1 177 ? 13.623 -6.422 -9.024 1.00 95.19 177 TYR A O 1
ATOM 1365 N N . ASN A 1 178 ? 12.682 -6.613 -6.999 1.00 96.50 178 ASN A N 1
ATOM 1366 C CA . ASN A 1 178 ? 12.998 -8.022 -6.790 1.00 96.50 178 ASN A CA 1
ATOM 1367 C C . ASN A 1 178 ? 11.761 -8.904 -7.041 1.00 96.50 178 ASN A C 1
ATOM 1369 O O . ASN A 1 178 ? 10.818 -8.919 -6.253 1.00 96.50 178 ASN A O 1
ATOM 1373 N N . ILE A 1 179 ? 11.782 -9.687 -8.127 1.00 95.19 179 ILE A N 1
ATOM 1374 C CA . ILE A 1 179 ? 10.646 -10.521 -8.570 1.00 95.19 179 ILE A CA 1
ATOM 1375 C C . ILE A 1 179 ? 10.180 -11.493 -7.478 1.00 95.19 179 ILE A C 1
ATOM 1377 O O . ILE A 1 179 ? 8.976 -11.672 -7.288 1.00 95.19 179 ILE A O 1
ATOM 1381 N N . ASN A 1 180 ? 11.118 -12.110 -6.754 1.00 96.75 180 ASN A N 1
ATOM 1382 C CA . ASN A 1 180 ? 10.771 -13.043 -5.689 1.00 96.75 180 ASN A CA 1
ATOM 1383 C C . ASN A 1 180 ? 10.090 -12.302 -4.542 1.00 96.75 180 ASN A C 1
ATOM 1385 O O . ASN A 1 180 ? 9.023 -12.733 -4.112 1.00 96.75 180 ASN A O 1
ATOM 1389 N N . SER A 1 181 ? 10.659 -11.177 -4.099 1.00 96.00 181 SER A N 1
ATOM 1390 C CA . SER A 1 181 ? 10.105 -10.367 -3.010 1.00 96.00 181 SER A CA 1
ATOM 1391 C C . SER A 1 181 ? 8.706 -9.843 -3.339 1.00 96.00 181 SER A C 1
ATOM 1393 O O . SER A 1 181 ? 7.811 -9.966 -2.506 1.00 96.00 181 SER A O 1
ATOM 1395 N N . ILE A 1 182 ? 8.469 -9.367 -4.568 1.00 96.88 182 ILE A N 1
ATOM 1396 C CA . ILE A 1 182 ? 7.128 -8.974 -5.039 1.00 96.88 182 ILE A CA 1
ATOM 1397 C C . ILE A 1 182 ? 6.156 -10.146 -4.908 1.00 96.88 182 ILE A C 1
ATOM 1399 O O . ILE A 1 182 ? 5.072 -9.989 -4.346 1.00 96.88 182 ILE A O 1
ATOM 1403 N N . ALA A 1 183 ? 6.532 -11.321 -5.422 1.00 97.69 183 ALA A N 1
ATOM 1404 C CA . ALA A 1 183 ? 5.657 -12.484 -5.447 1.00 97.69 183 ALA A CA 1
ATOM 1405 C C . ALA A 1 183 ? 5.304 -12.962 -4.031 1.00 97.69 183 ALA A C 1
ATOM 1407 O O . ALA A 1 183 ? 4.122 -13.119 -3.720 1.00 97.69 183 ALA A O 1
ATOM 1408 N N . VAL A 1 184 ? 6.299 -13.156 -3.158 1.00 97.62 184 VAL A N 1
ATOM 1409 C CA . VAL A 1 184 ? 6.052 -13.675 -1.804 1.00 97.62 184 VAL A CA 1
ATOM 1410 C C . VAL A 1 184 ? 5.309 -12.670 -0.925 1.00 97.62 184 VAL A C 1
ATOM 1412 O O . VAL A 1 184 ? 4.394 -13.063 -0.203 1.00 97.62 184 VAL A O 1
ATOM 1415 N N . SER A 1 185 ? 5.617 -11.375 -1.030 1.00 98.19 185 SER A N 1
ATOM 1416 C CA . SER A 1 185 ? 4.917 -10.334 -0.272 1.00 98.19 185 SER A CA 1
ATOM 1417 C C . SER A 1 185 ? 3.487 -10.134 -0.776 1.00 98.19 185 SER A C 1
ATOM 1419 O O . SER A 1 185 ? 2.568 -10.013 0.034 1.00 98.19 185 SER A O 1
ATOM 1421 N N . SER A 1 186 ? 3.256 -10.212 -2.093 1.00 97.94 186 SER A N 1
ATOM 1422 C CA . SER A 1 186 ? 1.902 -10.187 -2.666 1.00 97.94 186 SER A CA 1
ATOM 1423 C C . SER A 1 186 ? 1.054 -11.362 -2.179 1.00 97.94 186 SER A C 1
ATOM 1425 O O . SER A 1 186 ? -0.118 -11.182 -1.843 1.00 97.94 186 SER A O 1
ATOM 1427 N N . VAL A 1 187 ? 1.638 -12.564 -2.106 1.00 97.38 187 VAL A N 1
ATOM 1428 C CA . VAL A 1 187 ? 0.970 -13.755 -1.558 1.00 97.38 187 VAL A CA 1
ATOM 1429 C C . VAL A 1 187 ? 0.651 -13.570 -0.074 1.00 97.38 187 VAL A C 1
ATOM 1431 O O . VAL A 1 187 ? -0.470 -13.877 0.328 1.00 97.38 187 VAL A O 1
ATOM 1434 N N . GLY A 1 188 ? 1.574 -13.012 0.716 1.00 97.38 188 GLY A N 1
ATOM 1435 C CA . GLY A 1 188 ? 1.346 -12.696 2.130 1.00 97.38 188 GLY A CA 1
ATOM 1436 C C . GLY A 1 188 ? 0.158 -11.751 2.341 1.00 97.38 188 GLY A C 1
ATOM 1437 O O . GLY A 1 188 ? -0.739 -12.046 3.131 1.00 97.38 188 GLY A O 1
ATOM 1438 N N . CYS A 1 189 ? 0.080 -10.663 1.569 1.00 98.44 189 CYS A N 1
ATOM 1439 C CA . CYS A 1 189 ? -1.078 -9.765 1.579 1.00 98.44 189 CYS A CA 1
ATOM 1440 C C . CYS A 1 189 ? -2.374 -10.489 1.180 1.00 98.44 189 CYS A C 1
ATOM 1442 O O . CYS A 1 189 ? -3.400 -10.356 1.848 1.00 98.44 189 CYS A O 1
ATOM 1444 N N . MET A 1 190 ? -2.340 -11.276 0.100 1.00 97.75 190 MET A N 1
ATOM 1445 C CA . MET A 1 190 ? -3.510 -11.989 -0.417 1.00 97.75 190 MET A CA 1
ATOM 1446 C C . MET A 1 190 ? -4.056 -13.030 0.570 1.00 97.75 190 MET A C 1
ATOM 1448 O O . MET A 1 190 ? -5.273 -13.165 0.702 1.00 97.75 190 MET A O 1
ATOM 1452 N N . ALA A 1 191 ? -3.184 -13.754 1.277 1.00 98.12 191 ALA A N 1
ATOM 1453 C CA . ALA A 1 191 ? -3.581 -14.700 2.320 1.00 98.12 191 ALA A CA 1
ATOM 1454 C C . ALA A 1 191 ? -4.429 -14.001 3.396 1.00 98.12 191 ALA A C 1
ATOM 1456 O O . ALA A 1 191 ? -5.526 -14.452 3.731 1.00 98.12 191 ALA A O 1
ATOM 1457 N N . VAL A 1 192 ? -3.984 -12.827 3.849 1.00 98.50 192 VAL A N 1
ATOM 1458 C CA . VAL A 1 192 ? -4.710 -12.023 4.838 1.00 98.50 192 VAL A CA 1
ATOM 1459 C C . VAL A 1 192 ? -6.019 -11.469 4.269 1.00 98.50 192 VAL A C 1
ATOM 1461 O O . VAL A 1 192 ? -7.049 -11.547 4.938 1.00 98.50 192 VAL A O 1
ATOM 1464 N N . LEU A 1 193 ? -6.035 -10.997 3.015 1.00 98.25 193 LEU A N 1
ATOM 1465 C CA . LEU A 1 193 ? -7.267 -10.554 2.341 1.00 98.25 193 LEU A CA 1
ATOM 1466 C C . LEU A 1 193 ? -8.326 -11.667 2.273 1.00 98.25 193 LEU A C 1
ATOM 1468 O O . LEU A 1 193 ? -9.513 -11.401 2.485 1.00 98.25 193 LEU A O 1
ATOM 1472 N N . LYS A 1 194 ? -7.905 -12.921 2.073 1.00 97.56 194 LYS A N 1
ATOM 1473 C CA . LYS A 1 194 ? -8.775 -14.110 2.119 1.00 97.56 194 LYS A CA 1
ATOM 1474 C C . LYS A 1 194 ? -9.282 -14.463 3.524 1.00 97.56 194 LYS A C 1
ATOM 1476 O O . LYS A 1 194 ? -10.146 -15.330 3.644 1.00 97.56 194 LYS A O 1
ATOM 1481 N N . GLY A 1 195 ? -8.785 -13.801 4.566 1.00 96.62 195 GLY A N 1
ATOM 1482 C CA . GLY A 1 195 ? -9.172 -14.018 5.958 1.00 96.62 195 GLY A CA 1
ATOM 1483 C C . GLY A 1 195 ? -8.254 -14.963 6.733 1.00 96.62 195 GLY A C 1
ATOM 1484 O O . GLY A 1 195 ? -8.619 -15.377 7.832 1.00 96.62 195 GLY A O 1
ATOM 1485 N N . GLU A 1 196 ? -7.086 -15.315 6.192 1.00 97.81 196 GLU A N 1
ATOM 1486 C CA . GLU A 1 196 ? -6.070 -16.053 6.945 1.00 97.81 196 GLU A CA 1
ATOM 1487 C C . GLU A 1 196 ? -5.442 -15.134 8.008 1.00 97.81 196 GLU A C 1
ATOM 1489 O O . GLU A 1 196 ? -5.353 -13.914 7.835 1.00 97.81 196 GLU A O 1
ATOM 1494 N N . ALA A 1 197 ? -5.037 -15.706 9.144 1.00 97.00 197 ALA A N 1
ATOM 1495 C CA . ALA A 1 197 ? -4.354 -14.937 10.179 1.00 97.00 197 ALA A CA 1
ATOM 1496 C C . ALA A 1 197 ? -2.962 -14.513 9.673 1.00 97.00 197 ALA A C 1
ATOM 1498 O O . ALA A 1 197 ? -2.276 -15.340 9.069 1.00 97.00 197 ALA A O 1
ATOM 1499 N N . PRO A 1 198 ? -2.522 -13.262 9.911 1.00 96.56 198 PRO A N 1
ATOM 1500 C CA . PRO A 1 198 ? -1.197 -12.834 9.483 1.00 96.56 198 PRO A CA 1
ATOM 1501 C C . PRO A 1 198 ? -0.115 -13.607 10.245 1.00 96.56 198 PRO A C 1
ATOM 1503 O O . PRO A 1 198 ? -0.225 -13.823 11.456 1.00 96.56 198 PRO A O 1
ATOM 1506 N N . GLU A 1 199 ? 0.949 -13.997 9.544 1.00 95.38 199 GLU A N 1
ATOM 1507 C CA . GLU A 1 199 ? 2.103 -14.641 10.172 1.00 95.38 199 GLU A CA 1
ATOM 1508 C C . GLU A 1 199 ? 2.750 -13.709 11.208 1.00 95.38 199 GLU A C 1
ATOM 1510 O O . GLU A 1 199 ? 2.864 -12.501 10.968 1.00 95.38 199 GLU A O 1
ATOM 1515 N N . PRO A 1 200 ? 3.179 -14.226 12.371 1.00 94.62 200 PRO A N 1
ATOM 1516 C CA . PRO A 1 200 ? 3.856 -13.408 13.363 1.00 94.62 200 PRO A CA 1
ATOM 1517 C C . PRO A 1 200 ? 5.206 -12.923 12.827 1.00 94.62 200 PRO A C 1
ATOM 1519 O O . PRO A 1 200 ? 5.968 -13.683 12.229 1.00 94.62 200 PRO A O 1
ATOM 1522 N N . ILE A 1 201 ? 5.536 -11.663 13.105 1.00 94.62 201 ILE A N 1
ATOM 1523 C CA . ILE A 1 201 ? 6.895 -11.152 12.895 1.00 94.62 201 ILE A CA 1
ATOM 1524 C C . ILE A 1 201 ? 7.858 -11.779 13.912 1.00 94.62 201 ILE A C 1
ATOM 1526 O O . ILE A 1 201 ? 7.440 -12.388 14.901 1.00 94.62 201 ILE A O 1
ATOM 1530 N N . LYS A 1 202 ? 9.167 -11.589 13.711 1.00 91.06 202 LYS A N 1
ATOM 1531 C CA . LYS A 1 202 ? 10.193 -12.066 14.654 1.00 91.06 202 LYS A CA 1
ATOM 1532 C C . LYS A 1 202 ? 9.897 -11.546 16.083 1.00 91.06 202 LYS A C 1
ATOM 1534 O O . LYS A 1 202 ? 9.840 -10.328 16.256 1.00 91.06 202 LYS A O 1
ATOM 1539 N N . PRO A 1 203 ? 9.757 -12.416 17.109 1.00 79.88 203 PRO A N 1
ATOM 1540 C CA . PRO A 1 203 ? 9.294 -12.025 18.453 1.00 79.88 203 PRO A CA 1
ATOM 1541 C C . PRO A 1 203 ? 10.120 -10.924 19.136 1.00 79.88 203 PRO A C 1
ATOM 1543 O O . PRO A 1 203 ? 9.578 -10.051 19.823 1.00 79.88 203 PRO A O 1
ATOM 1546 N N . ASP A 1 204 ? 11.432 -10.943 18.901 1.00 85.56 204 ASP A N 1
ATOM 1547 C CA . ASP A 1 204 ? 12.389 -9.996 19.480 1.00 85.56 204 ASP A CA 1
ATOM 1548 C C . ASP A 1 204 ? 12.599 -8.748 18.613 1.00 85.56 204 ASP A C 1
ATOM 1550 O O . ASP A 1 204 ? 13.420 -7.891 18.939 1.00 85.56 204 ASP A O 1
ATOM 1554 N N . SER A 1 205 ? 11.860 -8.621 17.507 1.00 88.62 205 SER A N 1
ATOM 1555 C CA . SER A 1 205 ? 11.922 -7.432 16.668 1.00 88.62 205 SER A CA 1
ATOM 1556 C C . SER A 1 205 ? 11.369 -6.234 17.439 1.00 88.62 205 SER A C 1
ATOM 1558 O O . SER A 1 205 ? 10.292 -6.280 18.048 1.00 88.62 205 SER A O 1
ATOM 1560 N N . ARG A 1 206 ? 12.149 -5.158 17.467 1.00 94.50 206 ARG A N 1
ATOM 1561 C CA . ARG A 1 206 ? 11.813 -3.898 18.126 1.00 94.50 206 ARG A CA 1
ATOM 1562 C C . ARG A 1 206 ? 12.201 -2.764 17.189 1.00 94.50 206 ARG A C 1
ATOM 1564 O O . ARG A 1 206 ? 13.265 -2.859 16.580 1.00 94.50 206 ARG A O 1
ATOM 1571 N N . PRO A 1 207 ? 11.383 -1.702 17.096 1.00 96.31 207 PRO A N 1
ATOM 1572 C CA . PRO A 1 207 ? 11.743 -0.557 16.283 1.00 96.31 207 PRO A CA 1
ATOM 1573 C C . PRO A 1 207 ? 13.014 0.072 16.851 1.00 96.31 207 PRO A C 1
ATOM 1575 O O . PRO A 1 207 ? 13.131 0.278 18.066 1.0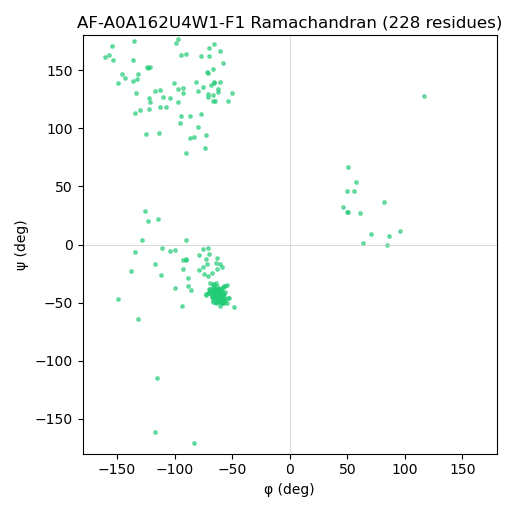0 96.31 207 PRO A O 1
ATOM 1578 N N . SER A 1 208 ? 13.960 0.372 15.970 1.00 96.75 208 SER A N 1
ATOM 1579 C CA . SER A 1 208 ? 15.181 1.094 16.315 1.00 96.75 208 SER A CA 1
ATOM 1580 C C . SER A 1 208 ? 14.898 2.476 16.926 1.00 96.75 208 SER A C 1
ATOM 1582 O O . SER A 1 208 ? 13.853 3.082 16.688 1.00 96.75 208 SER A O 1
ATOM 1584 N N . GLU A 1 209 ? 15.846 3.014 17.700 1.00 97.50 209 GLU A N 1
ATOM 1585 C CA . GLU A 1 209 ? 15.697 4.354 18.297 1.00 97.50 209 GLU A CA 1
ATOM 1586 C C . GLU A 1 209 ? 15.506 5.440 17.235 1.00 97.50 209 GLU A C 1
ATOM 1588 O O . GLU A 1 209 ? 14.627 6.286 17.368 1.00 97.50 209 GLU A O 1
ATOM 1593 N N . ILE A 1 210 ? 16.230 5.345 16.118 1.00 97.25 210 ILE A N 1
ATOM 1594 C CA . ILE A 1 210 ? 16.076 6.283 15.005 1.00 97.25 210 ILE A CA 1
ATOM 1595 C C . ILE A 1 210 ? 14.670 6.221 14.382 1.00 97.25 210 ILE A C 1
ATOM 1597 O O . ILE A 1 210 ? 14.110 7.258 14.040 1.00 97.25 210 ILE A O 1
ATOM 1601 N N . CYS A 1 211 ? 14.045 5.038 14.305 1.00 97.38 211 CYS A N 1
ATOM 1602 C CA . CYS A 1 211 ? 12.643 4.924 13.898 1.00 97.38 211 CYS A CA 1
ATOM 1603 C C . CYS A 1 211 ? 11.726 5.656 14.883 1.00 97.38 211 CYS A C 1
ATOM 1605 O O . CYS A 1 211 ? 10.876 6.442 14.466 1.00 97.38 211 CYS A O 1
ATOM 1607 N N . LYS A 1 212 ? 11.916 5.451 16.190 1.00 98.00 212 LYS A N 1
ATOM 1608 C CA . LYS A 1 212 ? 11.105 6.119 17.219 1.00 98.00 212 LYS A CA 1
ATOM 1609 C C . LYS A 1 212 ? 11.238 7.638 17.151 1.00 98.00 212 LYS A C 1
ATOM 1611 O O . LYS A 1 212 ? 10.227 8.331 17.238 1.00 98.00 212 LYS A O 1
ATOM 1616 N N . GLU A 1 213 ? 12.450 8.149 16.953 1.00 98.06 213 GLU A N 1
ATOM 1617 C CA . GLU A 1 213 ? 12.719 9.578 16.768 1.00 98.06 213 GLU A CA 1
ATOM 1618 C C . GLU A 1 213 ? 12.011 10.128 15.522 1.00 98.06 213 GLU A C 1
ATOM 1620 O O . GLU A 1 213 ? 11.281 11.119 15.618 1.00 98.06 213 GLU A O 1
ATOM 1625 N N . THR A 1 214 ? 12.144 9.457 14.372 1.00 97.94 214 THR A N 1
ATOM 1626 C CA . THR A 1 214 ? 11.439 9.826 13.134 1.00 97.94 214 THR A CA 1
ATOM 1627 C C . THR A 1 214 ? 9.927 9.851 13.344 1.00 97.94 214 THR A C 1
ATOM 1629 O O . THR A 1 214 ? 9.268 10.833 12.999 1.00 97.94 214 THR A O 1
ATOM 1632 N N . ILE A 1 215 ? 9.363 8.810 13.956 1.00 98.00 215 ILE A N 1
ATOM 1633 C CA . ILE A 1 215 ? 7.925 8.718 14.215 1.00 98.00 215 ILE A CA 1
ATOM 1634 C C . ILE A 1 215 ? 7.461 9.789 15.203 1.00 98.00 215 ILE A C 1
ATOM 1636 O O . ILE A 1 215 ? 6.399 10.372 14.997 1.00 98.00 215 ILE A O 1
ATOM 1640 N N . ALA A 1 216 ? 8.248 10.128 16.225 1.00 97.81 216 ALA A N 1
ATOM 1641 C CA . ALA A 1 216 ? 7.924 11.226 17.132 1.00 97.81 216 ALA A CA 1
ATOM 1642 C C . ALA A 1 216 ? 7.835 12.574 16.393 1.00 97.81 216 ALA A C 1
ATOM 1644 O O . ALA A 1 216 ? 6.917 13.359 16.651 1.00 97.81 216 ALA A O 1
ATOM 1645 N N . ILE A 1 217 ? 8.735 12.827 15.436 1.00 97.00 217 ILE A N 1
ATOM 1646 C CA . ILE A 1 217 ? 8.689 14.022 14.582 1.00 97.00 217 ILE A CA 1
ATOM 1647 C C . ILE A 1 217 ? 7.436 14.004 13.699 1.00 97.00 217 ILE A C 1
ATOM 1649 O O . ILE A 1 217 ? 6.695 14.989 13.683 1.00 97.00 217 ILE A O 1
ATOM 1653 N N . VAL A 1 218 ? 7.160 12.889 13.013 1.00 96.62 218 VAL A N 1
ATOM 1654 C CA . VAL A 1 218 ? 5.968 12.742 12.158 1.00 96.62 218 VAL A CA 1
ATOM 1655 C C . VAL A 1 218 ? 4.691 12.974 12.966 1.00 96.62 218 VAL A C 1
ATOM 1657 O O . VAL A 1 218 ? 3.857 13.782 12.558 1.00 96.62 218 VAL A O 1
ATOM 1660 N N . LYS A 1 219 ? 4.556 12.348 14.143 1.00 96.50 219 LYS A N 1
ATOM 1661 C CA . LYS A 1 219 ? 3.412 12.552 15.048 1.00 96.50 219 LYS A CA 1
ATOM 1662 C C . LYS A 1 219 ? 3.247 14.017 15.415 1.00 96.50 219 LYS A C 1
ATOM 1664 O O . LYS A 1 219 ? 2.151 14.546 15.279 1.00 96.50 219 LYS A O 1
ATOM 1669 N N . LYS A 1 220 ? 4.327 14.692 15.822 1.00 96.38 220 LYS A N 1
ATOM 1670 C CA . LYS A 1 220 ? 4.287 16.111 16.197 1.00 96.38 220 LYS A CA 1
ATOM 1671 C C . LYS A 1 220 ? 3.808 17.003 15.048 1.00 96.38 220 LYS A C 1
ATOM 1673 O O . LYS A 1 220 ? 3.027 17.920 15.283 1.00 96.38 220 LYS A O 1
ATOM 1678 N N . LEU A 1 221 ? 4.265 16.748 13.821 1.00 94.75 221 LEU A N 1
ATOM 1679 C CA . LEU A 1 221 ? 3.841 17.509 12.641 1.00 94.75 221 LEU A CA 1
ATOM 1680 C C . LEU A 1 221 ? 2.361 17.257 12.316 1.00 94.75 221 LEU A C 1
ATOM 1682 O O . LEU A 1 221 ? 1.599 18.199 12.089 1.00 94.75 221 LEU A O 1
ATOM 1686 N N . GLN A 1 222 ? 1.943 15.993 12.354 1.00 95.75 222 GLN A N 1
ATOM 1687 C CA . GLN A 1 222 ? 0.585 15.567 12.017 1.00 95.75 222 GLN A CA 1
ATOM 1688 C C . GLN A 1 222 ? -0.450 15.909 13.105 1.00 95.75 222 GLN A C 1
ATOM 1690 O O . GLN A 1 222 ? -1.614 16.130 12.781 1.00 95.75 222 GLN A O 1
ATOM 1695 N N . ALA A 1 223 ? -0.048 16.049 14.374 1.00 95.69 223 ALA A N 1
ATOM 1696 C CA . ALA A 1 223 ? -0.931 16.423 15.488 1.00 95.69 223 ALA A CA 1
ATOM 1697 C C . ALA A 1 223 ? -1.594 17.804 15.314 1.00 95.69 223 ALA A C 1
ATOM 1699 O O . ALA A 1 223 ? -2.596 18.105 15.957 1.00 95.69 223 ALA A O 1
ATOM 1700 N N . THR A 1 224 ? -1.072 18.642 14.411 1.00 93.69 224 THR A N 1
ATOM 1701 C CA . THR A 1 224 ? -1.716 19.911 14.035 1.00 93.69 224 THR A CA 1
ATOM 1702 C C . THR A 1 224 ? -3.030 19.719 13.271 1.00 93.69 224 THR A C 1
ATOM 1704 O O . THR A 1 224 ? -3.878 20.608 13.296 1.00 93.69 224 THR A O 1
ATOM 1707 N N . GLN A 1 225 ? -3.202 18.572 12.607 1.00 94.69 225 GLN A N 1
ATOM 1708 C CA . GLN A 1 225 ? -4.383 18.227 11.808 1.00 94.69 225 GLN A CA 1
ATOM 1709 C C . GLN A 1 225 ? -5.201 17.085 12.430 1.00 94.69 225 GLN A C 1
ATOM 1711 O O . GLN A 1 225 ? -6.408 17.013 12.209 1.00 94.69 225 GLN A O 1
ATOM 1716 N N . TRP A 1 226 ? -4.563 16.213 13.220 1.00 96.31 226 TRP A N 1
ATOM 1717 C CA . TRP A 1 226 ? -5.152 14.970 13.724 1.00 96.31 226 TRP A CA 1
ATOM 1718 C C . TRP A 1 226 ? -5.149 14.912 15.248 1.00 96.31 226 TRP A C 1
ATOM 1720 O O . TRP A 1 226 ? -4.094 14.844 15.882 1.00 96.31 226 TRP A O 1
ATOM 1730 N N . LYS A 1 227 ? -6.341 14.879 15.851 1.00 96.69 227 LYS A N 1
ATOM 1731 C CA . LYS A 1 227 ? -6.496 14.852 17.316 1.00 96.69 227 LYS A CA 1
ATOM 1732 C C . LYS A 1 227 ? -6.067 13.521 17.915 1.00 96.69 227 LYS A C 1
ATOM 1734 O O . LYS A 1 227 ? -5.655 13.474 19.064 1.00 96.69 227 LYS A O 1
ATOM 1739 N N . SER A 1 228 ? -6.154 12.447 17.138 1.00 96.62 228 SER A N 1
ATOM 1740 C CA . SER A 1 228 ? -5.704 11.105 17.512 1.00 96.62 228 SER A CA 1
ATOM 1741 C C . SER A 1 228 ? -4.196 10.998 17.759 1.00 96.62 228 SER A C 1
ATOM 1743 O O . SER A 1 228 ? -3.748 9.985 18.295 1.00 96.62 228 SER A O 1
ATOM 1745 N N . LEU A 1 229 ? -3.419 12.021 17.385 1.00 95.25 229 LEU A N 1
ATOM 1746 C CA . LEU A 1 229 ? -1.969 12.087 17.586 1.00 95.25 229 LEU A CA 1
ATOM 1747 C C . LEU A 1 229 ? -1.535 13.135 18.620 1.00 95.25 229 LEU A C 1
ATOM 1749 O O . LEU A 1 229 ? -0.330 13.262 18.854 1.00 95.25 229 LEU A O 1
ATOM 1753 N N . ALA A 1 230 ? -2.487 13.900 19.162 1.00 84.94 230 ALA A N 1
ATOM 1754 C CA . ALA A 1 230 ? -2.247 14.964 20.134 1.00 84.94 230 ALA A CA 1
ATOM 1755 C C . ALA A 1 230 ? -1.980 14.424 21.546 1.00 84.94 230 ALA A C 1
ATOM 1757 O O . ALA A 1 230 ? -2.504 13.338 21.889 1.00 84.94 230 ALA A O 1
#

Secondary structure (DSSP, 8-state):
--HHHHHHHHHHSTT----TTHHHHHHHHHHHHHHHHHHHHTTSSS-EEE--SS--TT--SS--BTTBSS-HHHHHHHHHHHHS----EEEETTS-----SSS--BHHHHHHHIIIIIHHHHHHH--SEEEEEE--TTBTT-TTT--BB-HHHHHHHHHHHHTTGGG-EEEEE-----HHHHHHHHHHHHHHHTTPPPPPPPTT----HHHHHHHHHHHHHHTTT-GGG-

Radius of gyration: 17.9 Å; Cα contacts (8 Å, |Δi|>4): 425; chains: 1; bounding box: 40×36×54 Å

Mean predicted aligned error: 3.74 Å

Sequence (230 aa):
MTRNQLLDMENSHDSIYLNGHTYECSMYAIGSVIEACRAVIENRVKNAFAIVRPPGHHAETEHAMGFCVMNNVAIATRYCMTHLDTKKVMILDWTVNVPWPKEGMGDAEYIYAFEQVIMPIAREFAPSLVIVSAGFDAAHGDHIGQCEVTPAGYGQMTHMLMSLANGKVVMALEGGYNINSIAVSSVGCMAVLKGEAP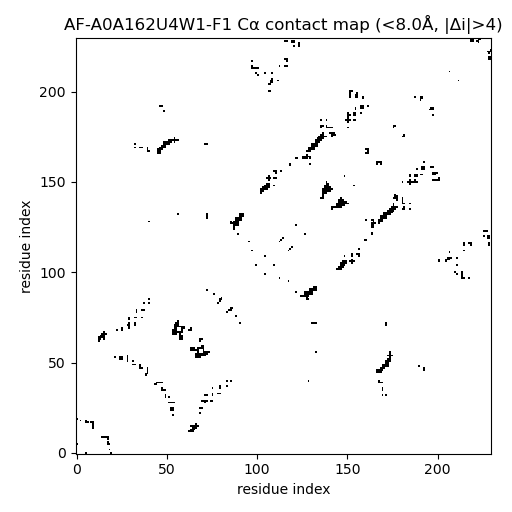EPIKPDSRPSEICKETIAIVKKLQATQWKSLA

pLDDT: mean 94.86, std 5.11, range [69.56, 98.75]

Foldseek 3Di:
DDPVVQVVLVVVAAAEHDDPCQVVQLVVLLVQLLVQLVCCLVVVDVHEEAEGPDAALPDDPPGAYPHHDHHSVVSSVVCCVPPVVFPFEAEDPPDADQDQPDAAAELQLLVCLCVQPVLLQLVQSQGLAYEYADAQCLDCPRPPNRYHYYLLSLLVSLLSCCVGNVRRYYYRYHHDDPPVSCVSNVVSNVCVSVPHRRDDDDPPDHGDPSSVVSSLVSLVVCVVPGVSSD

Nearest PDB structures (foldseek):
  6wyo-assembly1_A  TM=9.670E-01  e=2.477E-23  Danio rerio
  6uo2-assembly1_A  TM=9.646E-01  e=2.223E-22  Danio rerio
  5eef-assembly1_A  TM=9.676E-01  e=2.991E-22  Danio rerio
  6wyo-assembly2_B  TM=9.651E-01  e=1.241E-21  Danio rerio
  5edu-assembly2_A  TM=9.533E-01  e=3.022E-21  Escherichia coli

Solvent-accessible surface area (backbone atoms only — not comparable to full-atom values): 12147 Å² total; per-residue (Å²): 131,58,71,66,60,37,51,55,52,28,76,73,36,56,64,44,80,69,58,97,52,46,68,60,38,40,51,52,26,30,51,44,40,36,49,43,46,49,35,27,74,74,59,78,35,62,46,42,73,32,90,39,54,55,26,12,91,63,20,52,99,90,45,47,19,72,52,5,72,53,32,29,66,61,53,29,49,53,47,36,45,73,75,61,79,46,87,40,72,41,53,50,85,72,80,74,83,80,79,73,93,59,70,63,49,27,39,38,39,55,51,48,44,35,68,68,43,52,49,38,49,47,60,73,68,55,31,66,30,36,38,32,62,42,53,31,21,47,19,43,80,14,85,83,51,38,18,40,24,41,34,33,32,45,7,42,57,46,51,60,56,42,74,41,36,87,30,24,37,32,36,33,37,41,56,48,80,26,71,66,39,35,52,52,30,51,48,30,35,48,44,27,71,74,67,45,81,52,52,80,62,69,88,86,59,64,52,51,70,68,49,53,54,48,48,52,51,48,31,61,62,46,29,80,81,32,75,72,50,99